Protein AF-A0A6I9UJW6-F1 (afdb_monomer)

Nearest PDB structures (foldseek):
  3l6y-assembly2_C  TM=7.796E-01  e=2.768E+00  Homo sapiens
  3tt9-assembly1_A  TM=5.162E-01  e=1.402E+00  Homo sapiens
  4rzp-assembly1_A  TM=5.086E-01  e=1.318E+00  synthetic construct
  3l6y-assembly1_A  TM=4.718E-01  e=5.465E+00  Homo sapiens
  8b4o-assembly1_A  TM=2.497E-01  e=7.000E+00  Corynebacterium glutamicum

pLDDT: mean 78.56, std 15.97, range [33.84, 97.62]

Sequence (186 aa):
MQWLDGGSINMHIVSGEPTIVDAAAALLKAIVTRNPKAMIRLYSTGAFSFALAYPGSNLLSIAQLFSVTHVYQAFHGGEEAAISSLPLAKRSVLGGLLPESLLYVLERKGPVAFAAAMVSDSDTPEIIWTHKMRAENLISQVLQHLGDFPQKLSQHCHSLYDYAPMPTYPELKDEMWCHRYYSKLM

Mean predicted aligned error: 8.95 Å

Solvent-accessible surface area (backbone atoms only — not comparable to full-atom values): 10479 Å² total; per-residue (Å²): 133,81,77,82,58,66,38,58,47,44,53,40,33,70,66,67,46,68,71,52,32,35,50,39,27,46,48,52,36,57,48,31,78,76,29,69,74,53,35,36,49,43,74,48,63,39,48,63,49,41,62,57,42,45,86,72,76,84,34,48,36,48,27,46,32,46,59,76,40,43,62,55,27,51,36,94,45,80,71,63,32,75,43,92,81,57,57,73,48,62,29,19,71,59,30,60,70,46,60,59,47,57,53,47,34,31,76,76,62,29,26,68,52,28,27,52,55,73,74,34,77,40,86,44,58,55,40,77,40,37,62,60,53,44,54,69,42,46,23,45,50,37,48,60,71,47,57,64,48,68,63,48,31,76,79,36,48,79,65,75,40,83,86,74,88,59,84,78,63,75,92,47,70,59,46,44,80,61,98,62,34,55,42,75,70,131

InterPro domains:
  IPR044978 DnaJ homologue subfamily C, GRV2/DNAJC13 [PTHR36983] (14-182)

Radius of gyration: 16.0 Å; Cα contacts (8 Å, |Δi|>4): 258; chains: 1; bounding box: 33×34×58 Å

Organism: Sesamum indicum (NCBI:txid4182)

Secondary structure (DSSP, 8-state):
-----HHHHHHHHHT--HHHHHHHHHHHHHHHHH-HHHHHHGGGGTHHHHHHH--SS--HHHHHHHHHHGGGS-SS-TTTTTSTTS-GGGSSGGGGTS-HHHHHHHHHHHHHHHHHHHTS-EEETTEEE-HHIIIIIIIHHHHHHHTTHHHHHHH-TTPPP---PPPPPGGGTTEEEETTEEEE--

Foldseek 3Di:
DDDPQLLVLLLQLVVLDLVSVLVSLQVLQVVCVVPLVCLQCVVFNCSLLSLLLRLDLNCLSVLSSCLVRQQSYCQPHRPPLVDPPDDLLRNHPVSLQDDSLLSLCCPPVHSVSSSVLQADCDDFQQDHDDSCCSPVPRNVQSCVQCPCVSVVCVVPSPDTHDDDRTDDRPVCPQWDDDPGGTDGDD

Structure (mmCIF, N/CA/C/O backbone):
data_AF-A0A6I9UJW6-F1
#
_entry.id   AF-A0A6I9UJW6-F1
#
loop_
_atom_site.group_PDB
_atom_site.id
_atom_site.type_symbol
_atom_site.label_atom_id
_atom_site.label_alt_id
_atom_site.label_comp_id
_atom_site.label_asym_id
_atom_site.label_entity_id
_atom_site.label_seq_id
_atom_site.pdbx_PDB_ins_code
_atom_site.Cartn_x
_atom_site.Cartn_y
_atom_site.Cartn_z
_atom_site.occupancy
_atom_site.B_iso_or_equiv
_atom_site.auth_seq_id
_atom_site.auth_comp_id
_atom_site.auth_asym_id
_atom_site.auth_atom_id
_atom_site.pdbx_PDB_model_num
ATOM 1 N N . MET A 1 1 ? 13.208 -1.209 -28.991 1.00 33.84 1 MET A N 1
ATOM 2 C CA . MET A 1 1 ? 11.864 -1.543 -28.481 1.00 33.84 1 MET A CA 1
ATOM 3 C C . MET A 1 1 ? 11.646 -0.659 -27.267 1.00 33.84 1 MET A C 1
ATOM 5 O O . MET A 1 1 ? 12.172 -0.950 -26.201 1.00 33.84 1 MET A O 1
ATOM 9 N N . GLN A 1 2 ? 11.101 0.530 -27.526 1.00 35.03 2 GLN A N 1
ATOM 10 C CA . GLN A 1 2 ? 10.985 1.631 -26.572 1.00 35.03 2 GLN A CA 1
ATOM 11 C C . GLN A 1 2 ? 10.071 1.236 -25.415 1.00 35.03 2 GLN A C 1
ATOM 13 O O . GLN A 1 2 ? 9.060 0.563 -25.604 1.00 35.03 2 GLN A O 1
ATOM 18 N N . TRP A 1 3 ? 10.512 1.617 -24.225 1.00 37.66 3 TRP A N 1
ATOM 19 C CA . TRP A 1 3 ? 9.819 1.471 -22.963 1.00 37.66 3 TRP A CA 1
ATOM 20 C C . TRP A 1 3 ? 8.410 2.051 -23.085 1.00 37.66 3 TRP A C 1
ATOM 22 O O . TRP A 1 3 ? 8.249 3.185 -23.512 1.00 37.66 3 TRP A O 1
ATOM 32 N N . LEU A 1 4 ? 7.395 1.259 -22.748 1.00 39.03 4 LEU A N 1
ATOM 33 C CA . LEU A 1 4 ? 6.071 1.798 -22.467 1.00 39.03 4 LEU A CA 1
ATOM 34 C C . LEU A 1 4 ? 6.167 2.473 -21.094 1.00 39.03 4 LEU A C 1
ATOM 36 O O . LEU A 1 4 ? 6.477 1.823 -20.094 1.00 39.03 4 LEU A O 1
ATOM 40 N N . ASP A 1 5 ? 6.011 3.791 -21.104 1.00 46.72 5 ASP A N 1
ATOM 41 C CA . ASP A 1 5 ? 6.392 4.733 -20.055 1.00 46.72 5 ASP A CA 1
ATOM 42 C C . ASP A 1 5 ? 5.677 4.487 -18.717 1.00 46.72 5 ASP A C 1
ATOM 44 O O . ASP A 1 5 ? 4.527 4.881 -18.513 1.00 46.72 5 ASP A O 1
ATOM 48 N N . GLY A 1 6 ? 6.385 3.890 -17.752 1.00 45.03 6 GLY A N 1
ATOM 49 C CA . GLY A 1 6 ? 5.878 3.677 -16.388 1.00 45.03 6 GLY A CA 1
ATOM 50 C C . GLY A 1 6 ? 5.470 4.971 -15.667 1.00 45.03 6 GLY A C 1
ATOM 51 O O . GLY A 1 6 ? 4.568 4.944 -14.832 1.00 45.03 6 GLY A O 1
ATOM 52 N N . GLY A 1 7 ? 6.056 6.116 -16.036 1.00 49.88 7 GLY A N 1
ATOM 53 C CA . GLY A 1 7 ? 5.644 7.424 -15.521 1.00 49.88 7 GLY A CA 1
ATOM 54 C C . GLY A 1 7 ? 4.249 7.850 -15.986 1.00 49.88 7 GLY A C 1
ATOM 55 O O . GLY A 1 7 ? 3.499 8.444 -15.216 1.00 49.88 7 GLY A O 1
ATOM 56 N N . SER A 1 8 ? 3.852 7.476 -17.206 1.00 52.84 8 SER A N 1
ATOM 57 C CA . SER A 1 8 ? 2.516 7.784 -17.726 1.00 52.84 8 SER A CA 1
ATOM 58 C C . SER A 1 8 ? 1.440 6.954 -17.015 1.00 52.84 8 SER A C 1
ATOM 60 O O . SER A 1 8 ? 0.376 7.467 -16.683 1.00 52.84 8 SER A O 1
ATOM 62 N N . ILE A 1 9 ? 1.727 5.693 -16.671 1.00 56.97 9 ILE A N 1
ATOM 63 C CA . ILE A 1 9 ? 0.781 4.807 -15.967 1.00 56.97 9 ILE A CA 1
ATOM 64 C C . ILE A 1 9 ? 0.530 5.274 -14.522 1.00 56.97 9 ILE A C 1
ATOM 66 O O . ILE A 1 9 ? -0.606 5.243 -14.051 1.00 56.97 9 ILE A O 1
ATOM 70 N N . ASN A 1 10 ? 1.553 5.782 -13.832 1.00 52.66 10 ASN A N 1
ATOM 71 C CA . ASN A 1 10 ? 1.397 6.319 -12.477 1.00 52.66 10 ASN A CA 1
ATOM 72 C C . ASN A 1 10 ? 0.486 7.561 -12.440 1.00 52.66 10 ASN A C 1
ATOM 74 O O . ASN A 1 10 ? -0.329 7.695 -11.529 1.00 52.66 10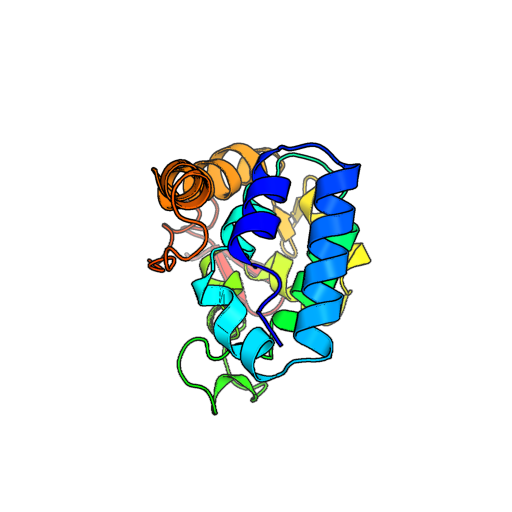 ASN A O 1
ATOM 78 N N . MET A 1 11 ? 0.536 8.416 -13.468 1.00 54.62 11 MET A N 1
ATOM 79 C CA . MET A 1 11 ? -0.368 9.570 -13.604 1.00 54.62 11 MET A CA 1
ATOM 80 C C . MET A 1 11 ? -1.844 9.176 -13.745 1.00 54.62 11 MET A C 1
ATOM 82 O O . MET A 1 11 ? -2.730 9.913 -13.320 1.00 54.62 11 MET A O 1
ATOM 86 N N . HIS A 1 12 ? -2.131 7.999 -14.295 1.00 53.75 12 HIS A N 1
ATOM 87 C CA . HIS A 1 12 ? -3.497 7.494 -14.412 1.00 53.75 12 HIS A CA 1
ATOM 88 C C . HIS A 1 12 ? -4.064 7.050 -13.058 1.00 53.75 12 HIS A C 1
ATOM 90 O O . HIS A 1 12 ? -5.257 7.215 -12.820 1.00 53.75 12 HIS A O 1
ATOM 96 N N . ILE A 1 13 ? -3.220 6.592 -12.128 1.00 56.97 13 ILE A N 1
ATOM 97 C CA . ILE A 1 13 ? -3.642 6.341 -10.742 1.00 56.97 13 ILE A CA 1
ATOM 98 C C . ILE A 1 13 ? -4.022 7.662 -10.047 1.00 56.97 13 ILE A C 1
ATOM 100 O O . ILE A 1 13 ? -4.999 7.712 -9.302 1.00 56.97 13 ILE A O 1
ATOM 104 N N . VAL A 1 14 ? -3.317 8.755 -10.365 1.00 54.09 14 VAL A N 1
ATOM 105 C CA . VAL A 1 14 ? -3.624 10.111 -9.865 1.00 54.09 14 VAL A CA 1
ATOM 106 C C . VAL A 1 14 ? -4.964 10.638 -10.392 1.00 54.09 14 VAL A C 1
ATOM 108 O O . VAL A 1 14 ? -5.591 11.453 -9.724 1.00 54.09 14 VAL A O 1
ATOM 111 N N . SER A 1 15 ? -5.447 10.154 -11.546 1.00 57.66 15 SER A N 1
ATOM 112 C CA . SER A 1 15 ? -6.756 10.562 -12.087 1.00 57.66 15 SER A CA 1
ATOM 113 C C . SER A 1 15 ? -7.927 10.222 -11.157 1.00 57.66 15 SER A C 1
ATOM 115 O O . SER A 1 15 ? -8.981 10.849 -11.248 1.00 57.66 15 SER A O 1
ATOM 117 N N . GLY A 1 16 ? -7.751 9.234 -10.269 1.00 64.62 16 GLY A N 1
ATOM 118 C CA . GLY A 1 16 ? -8.768 8.796 -9.315 1.00 64.62 16 GLY A CA 1
ATOM 119 C C . GLY A 1 16 ? -9.958 8.060 -9.940 1.00 64.62 16 GLY A C 1
ATOM 120 O O . GLY A 1 16 ? -10.849 7.632 -9.205 1.0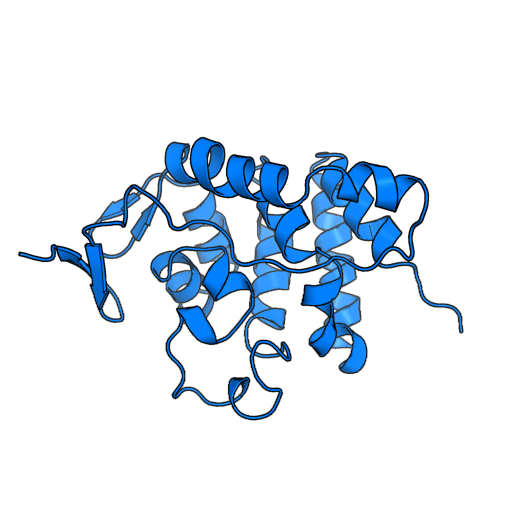0 64.62 16 GLY A O 1
ATOM 121 N N . GLU A 1 17 ? -9.988 7.878 -11.263 1.00 83.12 17 GLU A N 1
ATOM 122 C CA . GLU A 1 17 ? -11.075 7.177 -11.944 1.00 83.12 17 GLU A CA 1
ATOM 123 C C . GLU A 1 17 ? -10.934 5.653 -11.730 1.00 83.12 17 GLU A C 1
ATOM 125 O O . GLU A 1 17 ? -9.881 5.086 -12.047 1.00 83.12 17 GLU A O 1
ATOM 130 N N . PRO A 1 18 ? -11.956 4.975 -11.167 1.00 87.88 18 PRO A N 1
ATOM 131 C CA . PRO A 1 18 ? -11.863 3.566 -10.789 1.00 87.88 18 PRO A CA 1
ATOM 132 C C . PRO A 1 18 ? -11.408 2.619 -11.902 1.00 87.88 18 PRO A C 1
ATOM 134 O O . PRO A 1 18 ? -10.525 1.792 -11.669 1.00 87.88 18 PRO A O 1
ATOM 137 N N . THR A 1 19 ? -11.969 2.734 -13.109 1.00 89.75 19 THR A N 1
ATOM 138 C CA . THR A 1 19 ? -11.671 1.800 -14.206 1.00 89.75 19 THR A CA 1
ATOM 139 C C . THR A 1 19 ? -10.245 1.954 -14.733 1.00 89.75 19 THR A C 1
ATOM 141 O O . THR A 1 19 ? -9.572 0.964 -15.031 1.00 89.75 19 THR A O 1
ATOM 144 N N . ILE A 1 20 ? -9.752 3.188 -14.784 1.00 88.69 20 ILE A N 1
ATOM 145 C CA . ILE A 1 20 ? -8.399 3.548 -15.189 1.00 88.69 20 ILE A CA 1
ATOM 146 C C . ILE A 1 20 ? -7.392 3.042 -14.157 1.00 88.69 20 ILE A C 1
ATOM 148 O O . ILE A 1 20 ? -6.378 2.452 -14.534 1.00 88.69 20 ILE A O 1
ATOM 152 N N . VAL A 1 21 ? -7.671 3.228 -12.865 1.00 90.00 21 VAL A N 1
ATOM 153 C CA . VAL A 1 21 ? -6.815 2.739 -11.773 1.00 90.00 21 VAL A CA 1
ATOM 154 C C . VAL A 1 21 ? -6.700 1.214 -11.819 1.00 90.00 21 VAL A C 1
ATOM 156 O O . VAL A 1 21 ? -5.590 0.679 -11.745 1.00 90.00 21 VAL A O 1
ATOM 159 N N . ASP A 1 22 ? -7.819 0.510 -12.006 1.00 91.06 22 ASP A N 1
ATOM 160 C CA . ASP A 1 22 ? -7.827 -0.948 -12.143 1.00 91.06 22 ASP A CA 1
ATOM 161 C C . ASP A 1 22 ? -7.004 -1.415 -13.351 1.00 91.06 22 ASP A C 1
ATOM 163 O O . ASP A 1 22 ? -6.141 -2.292 -13.221 1.00 91.06 22 ASP A O 1
ATOM 167 N N . ALA A 1 23 ? -7.211 -0.797 -14.517 1.00 91.56 23 ALA A N 1
ATOM 168 C CA . ALA A 1 23 ? -6.473 -1.121 -15.734 1.00 91.56 23 ALA A CA 1
ATOM 169 C C . ALA A 1 23 ? -4.966 -0.842 -15.593 1.00 91.56 23 ALA A C 1
ATOM 171 O O . ALA A 1 23 ? -4.143 -1.673 -15.988 1.00 91.56 23 ALA A O 1
ATOM 172 N N . ALA A 1 24 ? -4.595 0.289 -14.987 1.00 91.06 24 ALA A N 1
ATOM 173 C CA . ALA A 1 24 ? -3.211 0.669 -14.724 1.00 91.06 24 ALA A CA 1
ATOM 174 C C . ALA A 1 24 ? -2.513 -0.343 -13.803 1.00 91.06 24 ALA A C 1
ATOM 176 O O . ALA A 1 24 ? -1.433 -0.840 -14.134 1.00 91.06 24 ALA A O 1
ATOM 177 N N . ALA A 1 25 ? -3.146 -0.715 -12.686 1.00 93.44 25 ALA A N 1
ATOM 178 C CA . ALA A 1 25 ? -2.602 -1.703 -11.758 1.00 93.44 25 ALA A CA 1
ATOM 179 C C . ALA A 1 25 ? -2.467 -3.092 -12.408 1.00 93.44 25 ALA A C 1
ATOM 181 O O . ALA A 1 25 ? -1.437 -3.758 -12.255 1.00 93.44 25 ALA A O 1
ATOM 182 N N . ALA A 1 26 ? -3.467 -3.519 -13.186 1.00 93.44 26 ALA A N 1
ATOM 183 C CA . ALA A 1 26 ? -3.426 -4.783 -13.915 1.00 93.44 26 ALA A CA 1
ATOM 184 C C . ALA A 1 26 ? -2.311 -4.812 -14.975 1.00 93.44 26 ALA A C 1
ATOM 186 O O . ALA A 1 26 ? -1.616 -5.824 -15.116 1.00 93.44 26 ALA A O 1
ATOM 187 N N . LEU A 1 27 ? -2.102 -3.700 -15.685 1.00 92.25 27 LEU A N 1
ATOM 188 C CA . LEU A 1 27 ? -1.034 -3.559 -16.670 1.00 92.25 27 LEU A CA 1
ATOM 189 C C . LEU A 1 27 ? 0.348 -3.579 -16.009 1.00 92.25 27 LEU A C 1
ATOM 191 O O . LEU A 1 27 ? 1.211 -4.344 -16.442 1.00 92.25 27 LEU A O 1
ATOM 195 N N . LEU A 1 28 ? 0.552 -2.805 -14.935 1.00 92.31 28 LEU A N 1
ATOM 196 C CA . LEU A 1 28 ? 1.802 -2.823 -14.166 1.00 92.31 28 LEU A CA 1
ATOM 197 C C . LEU A 1 28 ? 2.129 -4.239 -13.699 1.00 92.31 28 LEU A C 1
ATOM 199 O O . LEU A 1 28 ? 3.255 -4.695 -13.892 1.00 92.31 28 LEU A O 1
ATOM 203 N N . LYS A 1 29 ? 1.130 -4.963 -13.178 1.00 93.56 29 LYS A N 1
ATOM 204 C CA . LYS A 1 29 ? 1.267 -6.364 -12.768 1.00 93.56 29 LYS A CA 1
ATOM 205 C C . LYS A 1 29 ? 1.753 -7.229 -13.932 1.00 93.56 29 LYS A C 1
ATOM 207 O O . LYS A 1 29 ? 2.743 -7.943 -13.800 1.00 93.56 29 LYS A O 1
ATOM 212 N N . ALA A 1 30 ? 1.096 -7.138 -15.089 1.00 92.00 30 ALA A N 1
ATOM 213 C CA . ALA A 1 30 ? 1.461 -7.913 -16.273 1.00 92.00 30 ALA A CA 1
ATOM 214 C C . ALA A 1 30 ? 2.892 -7.618 -16.761 1.00 92.00 30 ALA A C 1
ATOM 216 O O . ALA A 1 30 ? 3.601 -8.544 -17.166 1.00 92.00 30 ALA A O 1
ATOM 217 N N . ILE A 1 31 ? 3.323 -6.354 -16.694 1.00 90.00 31 ILE A N 1
ATOM 218 C CA . ILE A 1 31 ? 4.677 -5.929 -17.065 1.00 90.00 31 ILE A CA 1
ATOM 219 C C . ILE A 1 31 ? 5.706 -6.540 -16.114 1.00 90.00 31 ILE A C 1
ATOM 221 O O . ILE A 1 31 ? 6.639 -7.199 -16.574 1.00 90.00 31 ILE A O 1
ATOM 225 N N . VAL A 1 32 ? 5.549 -6.356 -14.799 1.00 89.81 32 VAL A N 1
ATOM 226 C CA . VAL A 1 32 ? 6.569 -6.794 -13.831 1.00 89.81 32 VAL A CA 1
ATOM 227 C C . VAL A 1 32 ? 6.689 -8.311 -13.750 1.00 89.81 32 VAL A C 1
ATOM 229 O O . VAL A 1 32 ? 7.800 -8.820 -13.640 1.00 89.81 32 VAL A O 1
ATOM 232 N N . THR A 1 33 ? 5.589 -9.055 -13.907 1.00 88.19 33 THR A N 1
ATOM 233 C CA . THR A 1 33 ? 5.630 -10.527 -13.943 1.00 88.19 33 THR A CA 1
ATOM 234 C C . THR A 1 33 ? 6.413 -11.063 -15.149 1.00 88.19 33 THR A C 1
ATOM 236 O O . THR A 1 33 ? 6.943 -12.168 -15.095 1.00 88.19 33 THR A O 1
ATOM 239 N N . ARG A 1 34 ? 6.517 -10.292 -16.239 1.00 87.50 34 ARG A N 1
ATOM 240 C CA . ARG A 1 34 ? 7.237 -10.685 -17.465 1.00 87.50 34 ARG A CA 1
ATOM 241 C C . ARG A 1 34 ? 8.591 -9.991 -17.625 1.00 87.50 34 ARG A C 1
ATOM 243 O O . ARG A 1 34 ? 9.306 -10.268 -18.585 1.00 87.50 34 ARG A O 1
ATOM 250 N N . ASN A 1 35 ? 8.950 -9.092 -16.710 1.00 86.75 35 ASN A N 1
ATOM 251 C CA . ASN A 1 35 ? 10.173 -8.303 -16.776 1.00 86.75 35 ASN A CA 1
ATOM 252 C C . ASN A 1 35 ? 10.830 -8.206 -15.386 1.00 86.75 35 ASN A C 1
ATOM 254 O O . ASN A 1 35 ? 10.566 -7.256 -14.642 1.00 86.75 35 ASN A O 1
ATOM 258 N N . PRO A 1 36 ? 11.741 -9.141 -15.049 1.00 84.44 36 PRO A N 1
ATOM 259 C CA . PRO A 1 36 ? 12.428 -9.161 -13.757 1.00 84.44 36 PRO A CA 1
ATOM 260 C C . PRO A 1 36 ? 13.187 -7.864 -13.444 1.00 84.44 36 PRO A C 1
ATOM 262 O O . PRO A 1 36 ? 13.223 -7.425 -12.298 1.00 84.44 36 PRO A O 1
ATOM 265 N N . LYS A 1 37 ? 13.748 -7.194 -14.462 1.00 82.81 37 LYS A N 1
ATOM 266 C CA . LYS A 1 37 ? 14.449 -5.913 -14.270 1.00 82.81 37 LYS A CA 1
ATOM 267 C C . LYS A 1 37 ? 13.494 -4.803 -13.828 1.00 82.81 37 LYS A C 1
ATOM 269 O O . LYS A 1 37 ? 13.865 -3.980 -12.995 1.00 82.81 37 LYS A O 1
ATOM 274 N N . ALA A 1 38 ? 12.282 -4.779 -14.385 1.00 82.94 38 ALA A N 1
ATOM 275 C CA . ALA A 1 38 ? 11.247 -3.830 -13.988 1.00 82.94 38 ALA A CA 1
ATOM 276 C C . ALA A 1 38 ? 10.693 -4.150 -12.592 1.00 82.94 38 ALA A C 1
ATOM 278 O O . ALA A 1 38 ? 10.533 -3.233 -11.795 1.00 82.94 38 ALA A O 1
ATOM 279 N N . MET A 1 39 ? 10.473 -5.433 -12.273 1.00 84.81 39 MET A N 1
ATOM 280 C CA . MET A 1 39 ? 10.019 -5.888 -10.948 1.00 84.81 39 MET A CA 1
ATOM 281 C C . MET A 1 39 ? 10.907 -5.343 -9.827 1.00 84.81 39 MET A C 1
ATOM 283 O O . MET A 1 39 ? 10.434 -4.675 -8.909 1.00 84.81 39 MET A O 1
ATOM 287 N N . ILE A 1 40 ? 12.213 -5.574 -9.954 1.00 80.56 40 ILE A N 1
ATOM 288 C CA . ILE A 1 40 ? 13.196 -5.244 -8.923 1.00 80.56 40 ILE A CA 1
ATOM 289 C C . ILE A 1 40 ? 13.258 -3.732 -8.652 1.00 80.56 40 ILE A C 1
ATOM 291 O O . ILE A 1 40 ? 13.524 -3.325 -7.523 1.00 80.56 40 ILE A O 1
ATOM 295 N N . ARG A 1 41 ? 12.992 -2.903 -9.672 1.00 81.00 41 ARG A N 1
ATOM 296 C CA . ARG A 1 41 ? 13.101 -1.436 -9.622 1.00 81.00 41 ARG A CA 1
ATOM 297 C C . ARG A 1 41 ? 11.761 -0.710 -9.525 1.00 81.00 41 ARG A C 1
ATOM 299 O O . ARG A 1 41 ? 11.758 0.515 -9.485 1.00 81.00 41 ARG A O 1
ATOM 306 N N . LEU A 1 42 ? 10.628 -1.415 -9.476 1.00 83.81 42 LEU A N 1
ATOM 307 C CA . LEU A 1 42 ? 9.308 -0.772 -9.481 1.00 83.81 42 LEU A CA 1
ATOM 308 C C . LEU A 1 42 ? 9.168 0.255 -8.343 1.00 83.81 42 LEU A C 1
ATOM 310 O O . LEU A 1 42 ? 8.558 1.307 -8.534 1.00 83.81 42 LEU A O 1
ATOM 314 N N . TYR A 1 43 ? 9.786 -0.009 -7.188 1.00 80.38 43 TYR A N 1
ATOM 315 C CA . TYR A 1 43 ? 9.749 0.882 -6.026 1.00 80.38 43 TYR A CA 1
ATOM 316 C C . TYR A 1 43 ? 10.309 2.284 -6.318 1.00 80.38 43 TYR A C 1
ATOM 318 O O . TYR A 1 43 ? 9.796 3.263 -5.785 1.00 80.38 43 TYR A O 1
ATOM 326 N N . SER A 1 44 ? 11.284 2.411 -7.228 1.00 76.88 44 SER A N 1
ATOM 327 C CA . SER A 1 44 ? 11.906 3.696 -7.577 1.00 76.88 44 SER A CA 1
ATOM 328 C C . SER A 1 44 ? 11.060 4.552 -8.528 1.00 76.88 44 SER A C 1
ATOM 330 O O . SER A 1 44 ? 11.537 5.563 -9.039 1.00 76.88 44 SER A O 1
ATOM 332 N N . THR A 1 45 ? 9.837 4.123 -8.851 1.00 79.62 45 THR A N 1
ATOM 333 C CA . THR A 1 45 ? 8.919 4.853 -9.746 1.00 79.62 45 THR A CA 1
ATOM 334 C C . THR A 1 45 ? 7.813 5.593 -8.992 1.00 79.62 45 THR A C 1
ATOM 336 O O . THR A 1 45 ? 7.049 6.334 -9.604 1.00 79.62 45 THR A O 1
ATOM 339 N N . GLY A 1 46 ? 7.683 5.361 -7.681 1.00 80.38 46 GLY A N 1
ATOM 340 C CA . GLY A 1 46 ? 6.567 5.865 -6.880 1.00 80.38 46 GLY A CA 1
ATOM 341 C C . GLY A 1 46 ? 5.261 5.079 -7.052 1.00 80.38 46 GLY A C 1
ATOM 342 O O . GLY A 1 46 ? 4.273 5.429 -6.417 1.00 80.38 46 GLY A O 1
ATOM 343 N N . ALA A 1 47 ? 5.226 4.005 -7.857 1.00 87.75 47 ALA A N 1
ATOM 344 C CA . ALA A 1 47 ? 4.003 3.236 -8.138 1.00 87.75 47 ALA A CA 1
ATOM 345 C C . ALA A 1 47 ? 3.264 2.756 -6.871 1.00 87.75 47 ALA A C 1
ATOM 347 O O . ALA A 1 47 ? 2.036 2.762 -6.834 1.00 87.75 47 ALA A O 1
ATOM 348 N N . PHE A 1 48 ? 3.999 2.381 -5.818 1.00 89.62 48 PHE A N 1
ATOM 349 C CA . PHE A 1 48 ? 3.415 1.984 -4.531 1.00 89.62 48 PHE A CA 1
ATOM 350 C C . PHE A 1 48 ? 2.764 3.161 -3.809 1.00 89.62 48 PHE A C 1
ATOM 352 O O . PHE A 1 48 ? 1.626 3.040 -3.369 1.00 89.62 48 PHE A O 1
ATOM 359 N N . SER A 1 49 ? 3.448 4.305 -3.750 1.00 86.88 49 SER A N 1
ATOM 360 C CA . SER A 1 49 ? 2.906 5.547 -3.197 1.00 86.88 49 SER A CA 1
ATOM 361 C C . SER A 1 49 ? 1.641 5.963 -3.951 1.00 86.88 49 SER A C 1
ATOM 363 O O . SER A 1 49 ? 0.592 6.138 -3.346 1.00 86.88 49 SER A O 1
ATOM 365 N N . PHE A 1 50 ? 1.670 6.015 -5.284 1.00 87.88 50 PHE A N 1
ATOM 366 C CA . PHE A 1 50 ? 0.478 6.351 -6.069 1.00 87.88 50 PHE A CA 1
ATOM 367 C C . PHE A 1 50 ? -0.686 5.387 -5.818 1.00 87.88 50 PHE A C 1
ATOM 369 O O . PHE A 1 50 ? -1.810 5.831 -5.596 1.00 87.88 50 PHE A O 1
ATOM 376 N N . ALA A 1 51 ? -0.425 4.078 -5.798 1.00 92.38 51 ALA A N 1
ATOM 377 C CA . ALA A 1 51 ? -1.454 3.078 -5.529 1.00 92.38 51 ALA A CA 1
ATOM 378 C C . ALA A 1 51 ? -2.046 3.195 -4.112 1.00 92.38 51 ALA A C 1
ATOM 380 O O . ALA A 1 51 ? -3.245 2.994 -3.939 1.00 92.38 51 ALA A O 1
ATOM 381 N N . LEU A 1 52 ? -1.239 3.545 -3.105 1.00 92.50 52 LEU A N 1
ATOM 382 C CA . LEU A 1 52 ? -1.705 3.751 -1.729 1.00 92.50 52 LEU A CA 1
ATOM 383 C C . LEU A 1 52 ? -2.406 5.099 -1.516 1.00 92.50 52 LEU A C 1
ATOM 385 O O . LEU A 1 52 ? -3.255 5.196 -0.634 1.00 92.50 52 LEU A O 1
ATOM 389 N N . ALA A 1 53 ? -2.103 6.108 -2.335 1.00 90.94 53 ALA A N 1
ATOM 390 C CA . ALA A 1 53 ? -2.800 7.394 -2.338 1.00 90.94 53 ALA A CA 1
ATOM 391 C C . ALA A 1 53 ? -4.211 7.314 -2.943 1.00 90.94 53 ALA A C 1
ATOM 393 O O . ALA A 1 53 ? -4.992 8.255 -2.799 1.00 90.94 53 ALA A O 1
ATOM 394 N N . TYR A 1 54 ? -4.553 6.217 -3.627 1.00 92.00 54 TYR A N 1
ATOM 395 C CA . TYR A 1 54 ? -5.859 6.052 -4.248 1.00 92.00 54 TYR A CA 1
ATOM 396 C C . TYR A 1 54 ? -6.975 5.946 -3.186 1.00 92.00 54 TYR A C 1
ATOM 398 O O . TYR A 1 54 ? -6.961 5.004 -2.386 1.00 92.00 54 TYR A O 1
ATOM 406 N N . PRO A 1 55 ? -7.970 6.860 -3.167 1.00 89.12 55 PRO A N 1
ATOM 407 C CA . PRO A 1 55 ? -9.006 6.873 -2.132 1.00 89.12 55 PRO A CA 1
ATOM 408 C C . PRO A 1 55 ? -10.147 5.875 -2.383 1.00 89.12 55 PRO A C 1
ATOM 410 O O . PRO A 1 55 ? -10.859 5.515 -1.441 1.00 89.12 55 PRO A O 1
ATOM 413 N N . GLY A 1 56 ? -10.318 5.397 -3.620 1.00 90.44 56 GLY A N 1
ATOM 414 C CA . GLY A 1 56 ? -11.408 4.492 -3.992 1.00 90.44 56 GLY A CA 1
ATOM 415 C C . GLY A 1 56 ? -11.327 3.120 -3.322 1.00 90.44 56 GLY A C 1
ATOM 416 O O . GLY A 1 56 ? -10.327 2.766 -2.696 1.00 90.44 56 GLY A O 1
ATOM 417 N N . SER A 1 57 ? -12.408 2.348 -3.418 1.00 92.81 57 SER A N 1
ATOM 418 C CA . SER A 1 57 ? -12.549 1.049 -2.744 1.00 92.81 57 SER A CA 1
ATOM 419 C C . SER A 1 57 ? -12.293 -0.163 -3.649 1.00 92.81 57 SER A C 1
ATOM 421 O O . SER A 1 57 ? -12.124 -1.273 -3.144 1.00 92.81 57 SER A O 1
ATOM 423 N N . ASN A 1 58 ? -12.200 0.018 -4.971 1.00 94.31 58 ASN A N 1
ATOM 424 C CA . ASN A 1 58 ? -11.819 -1.018 -5.938 1.00 94.31 58 ASN A CA 1
ATOM 425 C C . ASN A 1 58 ? -10.305 -1.290 -5.883 1.00 94.31 58 ASN A C 1
ATOM 427 O O . ASN A 1 58 ? -9.533 -0.968 -6.777 1.00 94.31 58 ASN A O 1
ATOM 431 N N . LEU A 1 59 ? -9.861 -1.886 -4.780 1.00 95.88 59 LEU A N 1
ATOM 432 C CA . LEU A 1 59 ? -8.441 -2.114 -4.511 1.00 95.88 59 LEU A CA 1
ATOM 433 C C . LEU A 1 59 ? -7.941 -3.483 -4.975 1.00 95.88 59 LEU A C 1
ATOM 435 O O . LEU A 1 59 ? -6.780 -3.810 -4.746 1.00 95.88 59 LEU A O 1
ATOM 439 N N . LEU A 1 60 ? -8.773 -4.308 -5.618 1.00 97.25 60 LEU A N 1
ATOM 440 C CA . LEU A 1 60 ? -8.396 -5.683 -5.952 1.00 97.25 60 LEU A CA 1
ATOM 441 C C . LEU A 1 60 ? -7.202 -5.744 -6.914 1.00 97.25 60 LEU A C 1
ATOM 443 O O . LEU A 1 60 ? -6.264 -6.507 -6.674 1.00 97.25 60 LEU A O 1
ATOM 447 N N . SER A 1 61 ? -7.204 -4.944 -7.981 1.00 96.75 61 SER A N 1
ATOM 448 C CA . SER A 1 61 ? -6.108 -4.943 -8.959 1.00 96.75 61 SER A CA 1
ATOM 449 C C . SER A 1 61 ? -4.802 -4.444 -8.333 1.00 96.75 61 SER A C 1
ATOM 451 O O . SER A 1 61 ? -3.740 -5.029 -8.563 1.00 96.75 61 SER A O 1
ATOM 453 N N . ILE A 1 62 ? -4.891 -3.429 -7.467 1.00 96.56 62 ILE A N 1
ATOM 454 C CA . ILE A 1 62 ? -3.771 -2.920 -6.662 1.00 96.56 62 ILE A CA 1
ATOM 455 C C . ILE A 1 62 ? -3.248 -4.005 -5.712 1.00 96.56 62 ILE A C 1
ATOM 457 O O . ILE A 1 62 ? -2.050 -4.275 -5.673 1.00 96.56 62 ILE A O 1
ATOM 461 N N . ALA A 1 63 ? -4.136 -4.690 -4.994 1.00 97.31 63 ALA A N 1
ATOM 462 C CA . ALA A 1 63 ? -3.769 -5.756 -4.071 1.00 97.31 63 ALA A CA 1
ATOM 463 C C . ALA A 1 63 ? -3.069 -6.917 -4.790 1.00 97.31 63 ALA A C 1
ATOM 465 O O . ALA A 1 63 ? -2.093 -7.470 -4.286 1.00 97.31 63 ALA A O 1
ATOM 466 N N . GLN A 1 64 ? -3.527 -7.275 -5.994 1.00 96.75 64 GLN A N 1
ATOM 467 C CA . GLN A 1 64 ? -2.867 -8.282 -6.825 1.00 96.75 64 GLN A CA 1
ATOM 468 C C . GLN A 1 64 ? -1.470 -7.835 -7.270 1.00 96.75 64 GLN A C 1
ATOM 470 O O . GLN A 1 64 ? -0.548 -8.650 -7.253 1.00 96.75 64 GLN A O 1
ATOM 475 N N . LEU A 1 65 ? -1.296 -6.564 -7.647 1.00 95.44 65 LEU A N 1
ATOM 476 C CA . LEU A 1 65 ? 0.016 -5.993 -7.955 1.00 95.44 65 LEU A CA 1
ATOM 477 C C . LEU A 1 65 ? 0.949 -6.053 -6.736 1.00 95.44 65 LEU A C 1
ATOM 479 O O . LEU A 1 65 ? 2.095 -6.483 -6.864 1.00 95.44 65 LEU A O 1
ATOM 483 N N . PHE A 1 66 ? 0.466 -5.674 -5.552 1.00 95.25 66 PHE A N 1
ATOM 484 C CA . PHE A 1 66 ? 1.238 -5.756 -4.309 1.00 95.25 66 PHE A CA 1
ATOM 485 C C . PHE A 1 66 ? 1.618 -7.196 -3.975 1.00 95.25 66 PHE A C 1
ATOM 487 O O . PHE A 1 66 ? 2.778 -7.466 -3.684 1.00 95.25 66 PHE A O 1
ATOM 494 N N . SER A 1 67 ? 0.683 -8.139 -4.103 1.00 93.06 67 SER A N 1
ATOM 495 C CA . SER A 1 67 ? 0.927 -9.555 -3.821 1.00 93.06 67 SER A CA 1
ATOM 496 C C . SER A 1 67 ? 2.059 -10.138 -4.675 1.00 93.06 67 SER A C 1
ATOM 498 O O . SER A 1 67 ? 2.902 -10.857 -4.146 1.00 93.06 67 SER A O 1
ATOM 500 N N . VAL A 1 68 ? 2.133 -9.795 -5.969 1.00 91.06 68 VAL A N 1
ATOM 501 C CA . VAL A 1 68 ? 3.199 -10.312 -6.849 1.00 91.06 68 VAL A CA 1
ATOM 502 C C . VAL A 1 68 ? 4.524 -9.561 -6.731 1.00 91.06 68 VAL A C 1
ATOM 504 O O . VAL A 1 68 ? 5.522 -10.031 -7.265 1.00 91.06 68 VAL A O 1
ATOM 507 N N . THR A 1 69 ? 4.547 -8.389 -6.092 1.00 89.81 69 THR A N 1
ATOM 508 C CA . THR A 1 69 ? 5.748 -7.541 -6.013 1.00 89.81 69 THR A CA 1
ATOM 509 C C . THR A 1 69 ? 6.378 -7.530 -4.628 1.00 89.81 69 THR A C 1
ATOM 511 O O . THR A 1 69 ? 7.585 -7.342 -4.546 1.00 89.81 69 THR A O 1
ATOM 514 N N . HIS A 1 70 ? 5.608 -7.752 -3.559 1.00 85.56 70 HIS A N 1
ATOM 515 C CA . HIS A 1 70 ? 6.044 -7.604 -2.167 1.00 85.56 70 HIS A CA 1
ATOM 516 C C . HIS A 1 70 ? 7.401 -8.274 -1.891 1.00 85.56 70 HIS A C 1
ATOM 518 O O . HIS A 1 70 ? 8.323 -7.605 -1.454 1.00 85.56 70 HIS A O 1
ATOM 524 N N . VAL A 1 71 ? 7.587 -9.547 -2.238 1.00 76.69 71 VAL A N 1
ATOM 525 C CA . VAL A 1 71 ? 8.811 -10.299 -1.881 1.00 76.69 71 VAL A CA 1
ATOM 526 C C . VAL A 1 71 ? 9.914 -10.290 -2.952 1.00 76.69 71 VAL A C 1
ATOM 528 O O . VAL A 1 71 ? 10.923 -10.969 -2.799 1.00 76.69 71 VAL A O 1
ATOM 531 N N . TYR A 1 72 ? 9.735 -9.553 -4.053 1.00 71.75 72 TYR A N 1
ATOM 532 C CA . TYR A 1 72 ? 10.628 -9.610 -5.226 1.00 71.75 72 TYR A CA 1
ATOM 533 C C . TYR A 1 72 ? 11.310 -8.271 -5.560 1.00 71.75 72 TYR A C 1
ATOM 535 O O . TYR A 1 72 ? 11.904 -8.114 -6.629 1.00 71.75 72 TYR A O 1
ATOM 543 N N . GLN A 1 73 ? 11.224 -7.287 -4.667 1.00 67.75 73 GLN A N 1
ATOM 544 C CA . GLN A 1 73 ? 11.864 -5.977 -4.823 1.00 67.75 73 GLN A CA 1
ATOM 545 C C . GLN A 1 73 ? 13.321 -6.018 -4.337 1.00 67.75 73 GLN A C 1
ATOM 547 O O . GLN A 1 73 ? 13.607 -6.659 -3.331 1.00 67.75 73 GLN A O 1
ATOM 552 N N . ALA A 1 74 ? 14.237 -5.257 -4.958 1.00 57.72 74 ALA A N 1
ATOM 553 C CA . ALA A 1 74 ? 15.562 -4.999 -4.362 1.00 57.72 74 ALA A CA 1
ATOM 554 C C . ALA A 1 74 ? 15.485 -3.882 -3.312 1.00 57.72 74 ALA A C 1
ATOM 556 O O . ALA A 1 74 ? 16.191 -2.877 -3.386 1.00 57.72 74 ALA A O 1
ATOM 557 N N . PHE A 1 75 ? 14.599 -4.046 -2.337 1.00 57.22 75 PHE A N 1
ATOM 558 C CA . PHE A 1 75 ? 14.501 -3.151 -1.195 1.00 57.22 75 PHE A CA 1
ATOM 559 C C . PHE A 1 75 ? 15.465 -3.647 -0.105 1.00 57.22 75 PHE A C 1
ATOM 561 O O . PHE A 1 75 ? 15.385 -4.800 0.300 1.00 57.22 75 PHE A O 1
ATOM 568 N N . HIS A 1 76 ? 16.403 -2.799 0.333 1.00 52.47 76 HIS A N 1
ATOM 569 C CA . HIS A 1 76 ? 17.409 -3.102 1.371 1.00 52.47 76 HIS A CA 1
ATOM 570 C C . HIS A 1 76 ? 18.379 -4.284 1.114 1.00 52.47 76 HIS A C 1
ATOM 572 O O . HIS A 1 76 ? 18.924 -4.840 2.059 1.00 52.47 76 HIS A O 1
ATOM 578 N N . GLY A 1 77 ? 18.701 -4.598 -0.147 1.00 48.03 77 GLY A N 1
ATOM 579 C CA . GLY A 1 77 ? 19.795 -5.522 -0.494 1.00 48.03 77 GLY A CA 1
ATOM 580 C C . GLY A 1 77 ? 19.295 -6.752 -1.242 1.00 48.03 77 GLY A C 1
ATOM 581 O O . GLY A 1 77 ? 18.712 -7.662 -0.661 1.00 48.03 77 GLY A O 1
ATOM 582 N N . GLY A 1 78 ? 19.533 -6.761 -2.554 1.00 44.28 78 GLY A N 1
ATOM 583 C CA . GLY A 1 78 ? 18.936 -7.660 -3.551 1.00 44.28 78 GLY A CA 1
ATOM 584 C C . GLY A 1 78 ? 19.272 -9.156 -3.464 1.00 44.28 78 GLY A C 1
ATOM 585 O O . GLY A 1 78 ? 19.042 -9.852 -4.446 1.00 44.28 78 GLY A O 1
ATOM 586 N N . GLU A 1 79 ? 19.761 -9.649 -2.324 1.00 42.03 79 GLU A N 1
ATOM 587 C CA . GLU A 1 79 ? 19.949 -11.081 -2.030 1.00 42.03 79 GLU A CA 1
ATOM 588 C C . GLU A 1 79 ? 19.330 -11.517 -0.684 1.00 42.03 79 GLU A C 1
ATOM 590 O O . GLU A 1 79 ? 18.889 -12.659 -0.576 1.00 42.03 79 GLU A O 1
ATOM 595 N N . GLU A 1 80 ? 19.188 -10.635 0.318 1.00 41.75 80 GLU A N 1
ATOM 596 C CA . GLU A 1 80 ? 18.587 -10.996 1.620 1.00 41.75 80 GLU A CA 1
ATOM 597 C C . GLU A 1 80 ? 17.049 -10.941 1.624 1.00 41.75 80 GLU A C 1
ATOM 599 O O . GLU A 1 80 ? 16.403 -11.664 2.384 1.00 41.75 80 GLU A O 1
ATOM 604 N N . ALA A 1 81 ? 16.440 -10.138 0.743 1.00 45.25 81 ALA A N 1
ATOM 605 C CA . ALA A 1 81 ? 14.981 -9.995 0.652 1.00 45.25 81 ALA A CA 1
ATOM 606 C C . ALA A 1 81 ? 14.256 -11.284 0.207 1.00 45.25 81 ALA A C 1
ATOM 608 O O . ALA A 1 81 ? 13.064 -11.446 0.463 1.00 45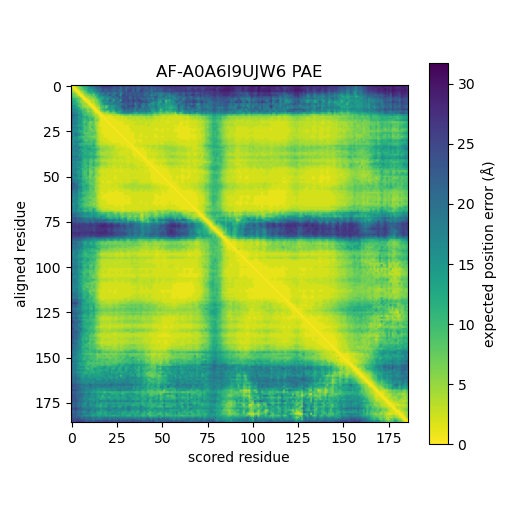.25 81 ALA A O 1
ATOM 609 N N . ALA A 1 82 ? 14.978 -12.229 -0.407 1.00 44.00 82 ALA A N 1
ATOM 610 C CA . ALA A 1 82 ? 14.442 -13.519 -0.839 1.00 44.00 82 ALA A CA 1
ATOM 611 C C . ALA A 1 82 ? 14.300 -14.547 0.304 1.00 44.00 82 ALA A C 1
ATOM 613 O O . ALA A 1 82 ? 13.841 -15.667 0.071 1.00 44.00 82 ALA A O 1
ATOM 614 N N . ILE A 1 83 ? 14.686 -14.197 1.536 1.00 49.19 83 ILE A N 1
ATOM 615 C CA . ILE A 1 83 ? 14.735 -15.137 2.655 1.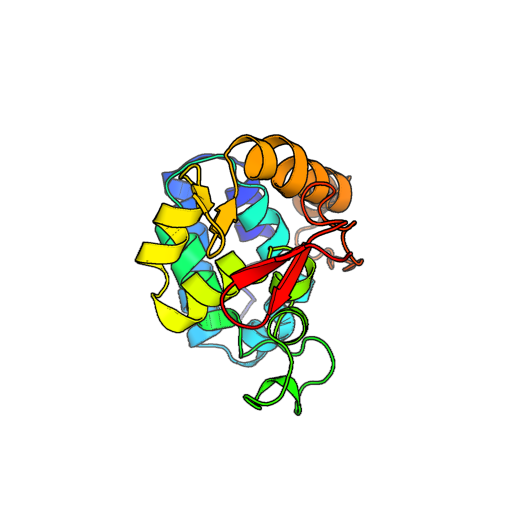00 49.19 83 ILE A CA 1
ATOM 616 C C . ILE A 1 83 ? 13.611 -14.822 3.644 1.00 49.19 83 ILE A C 1
ATOM 618 O O . ILE A 1 83 ? 13.480 -13.715 4.166 1.00 49.19 83 ILE A O 1
ATOM 622 N N . SER A 1 84 ? 12.821 -15.845 3.975 1.00 54.38 84 SER A N 1
ATOM 623 C CA . SER A 1 84 ? 11.746 -15.819 4.979 1.00 54.38 84 SER A CA 1
ATOM 624 C C . SER A 1 84 ? 12.192 -15.424 6.400 1.00 54.38 84 SER A C 1
ATOM 626 O O . SER A 1 84 ? 11.374 -15.452 7.319 1.00 54.38 84 SER A O 1
ATOM 628 N N . SER A 1 85 ? 13.472 -15.106 6.604 1.00 62.19 85 SER A N 1
ATOM 629 C CA . SER A 1 85 ? 14.089 -14.743 7.880 1.00 62.19 85 SER A CA 1
ATOM 630 C C . SER A 1 85 ? 13.973 -13.255 8.218 1.00 62.19 85 SER A C 1
ATOM 632 O O . SER A 1 85 ? 14.057 -12.912 9.396 1.00 62.19 85 SER A O 1
ATOM 634 N N . LEU A 1 86 ? 13.752 -12.367 7.239 1.00 69.25 86 LEU A N 1
ATOM 635 C CA . LEU A 1 86 ? 13.598 -10.939 7.529 1.00 69.25 86 LEU A CA 1
ATOM 636 C C . LEU A 1 86 ? 12.245 -10.642 8.205 1.00 69.25 86 LEU A C 1
ATOM 638 O O . LEU A 1 86 ? 11.233 -11.257 7.836 1.00 69.25 86 LEU A O 1
ATOM 642 N N . PRO A 1 87 ? 12.186 -9.683 9.154 1.00 76.75 87 PRO A N 1
ATOM 643 C CA . PRO A 1 87 ? 10.929 -9.174 9.699 1.00 76.75 87 PRO A CA 1
ATOM 644 C C . PRO A 1 87 ? 10.019 -8.627 8.596 1.00 76.75 87 PRO A C 1
ATOM 646 O O . PRO A 1 87 ? 10.506 -8.021 7.644 1.00 76.75 87 PRO A O 1
ATOM 649 N N . LEU A 1 88 ? 8.702 -8.789 8.747 1.00 78.62 88 LEU A N 1
ATOM 650 C CA . LEU A 1 88 ? 7.703 -8.435 7.728 1.00 78.62 88 LEU A CA 1
ATOM 651 C C . LEU A 1 88 ? 7.831 -6.980 7.231 1.00 78.62 88 LEU A C 1
ATOM 653 O O . LEU A 1 88 ? 7.814 -6.736 6.027 1.00 78.62 88 LEU A O 1
ATOM 657 N N . ALA A 1 89 ? 8.090 -6.038 8.143 1.00 78.31 89 ALA A N 1
ATOM 658 C CA . ALA A 1 89 ? 8.315 -4.620 7.845 1.00 78.31 89 ALA A CA 1
ATOM 659 C C . ALA A 1 89 ? 9.571 -4.322 6.999 1.00 78.31 89 ALA A C 1
ATOM 661 O O . ALA A 1 89 ? 9.728 -3.221 6.482 1.00 78.31 89 ALA A O 1
ATOM 662 N N . LYS A 1 90 ? 10.493 -5.280 6.848 1.00 76.75 90 LYS A N 1
ATOM 663 C CA . LYS A 1 90 ? 11.753 -5.099 6.104 1.00 76.75 90 LYS A CA 1
ATOM 664 C C . LYS A 1 90 ? 11.801 -5.857 4.780 1.00 76.75 90 LYS A C 1
ATOM 666 O O . LYS A 1 90 ? 12.777 -5.729 4.052 1.00 76.75 90 LYS A O 1
ATOM 671 N N . ARG A 1 91 ? 10.764 -6.632 4.451 1.00 78.12 91 ARG A N 1
ATOM 672 C CA . ARG A 1 91 ? 10.757 -7.492 3.254 1.00 78.12 91 ARG A CA 1
ATOM 673 C C . ARG A 1 91 ? 10.522 -6.745 1.947 1.00 78.12 91 ARG A C 1
ATOM 675 O O . ARG A 1 91 ? 10.822 -7.274 0.885 1.00 78.12 91 ARG A O 1
ATOM 682 N N . SER A 1 92 ? 9.958 -5.541 2.008 1.00 85.44 92 SER A N 1
ATOM 683 C CA . SER A 1 92 ? 9.597 -4.765 0.821 1.00 85.44 92 SER A CA 1
ATOM 684 C C . SER A 1 92 ? 9.411 -3.292 1.153 1.00 85.44 92 SER A C 1
ATOM 686 O O . SER A 1 92 ? 9.253 -2.945 2.325 1.00 85.44 92 SER A O 1
ATOM 688 N N . VAL A 1 93 ? 9.275 -2.458 0.121 1.00 84.56 93 VAL A N 1
ATOM 689 C CA . VAL A 1 93 ? 8.898 -1.048 0.279 1.00 84.56 93 VAL A CA 1
ATOM 690 C C . VAL A 1 93 ? 7.574 -0.874 1.030 1.00 84.56 93 VAL A C 1
ATOM 692 O O . VAL A 1 93 ? 7.435 0.063 1.805 1.00 84.56 93 VAL A O 1
ATOM 695 N N . LEU A 1 94 ? 6.625 -1.811 0.889 1.00 89.00 94 LEU A N 1
ATOM 696 C CA . LEU A 1 94 ? 5.340 -1.764 1.597 1.00 89.00 94 LEU A CA 1
ATOM 697 C C . LEU A 1 94 ? 5.508 -1.852 3.119 1.00 89.00 94 LEU A C 1
ATOM 699 O O . LEU A 1 94 ? 4.649 -1.368 3.842 1.00 89.00 94 LEU A O 1
ATOM 703 N N . GLY A 1 95 ? 6.616 -2.426 3.597 1.00 86.94 95 GLY A N 1
ATOM 70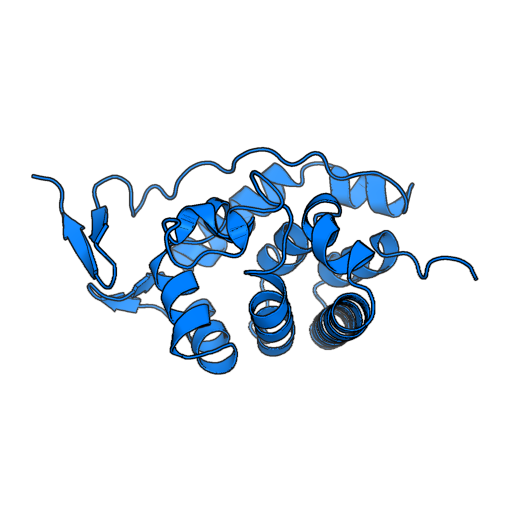4 C CA . GLY A 1 95 ? 6.955 -2.504 5.016 1.00 86.94 95 GLY A CA 1
ATOM 705 C C . GLY A 1 95 ? 7.177 -1.149 5.685 1.00 86.94 95 GLY A C 1
ATOM 706 O O . GLY A 1 95 ? 6.927 -1.010 6.875 1.00 86.94 95 GLY A O 1
ATOM 707 N N . GLY A 1 96 ? 7.592 -0.142 4.912 1.00 82.88 96 GLY A N 1
ATOM 708 C CA . GLY A 1 96 ? 7.693 1.240 5.380 1.00 82.88 96 GLY A CA 1
ATOM 709 C C . GLY A 1 96 ? 6.423 2.065 5.166 1.00 82.88 96 GLY A C 1
ATOM 710 O O . GLY A 1 96 ? 6.386 3.212 5.593 1.00 82.88 96 GLY A O 1
ATOM 711 N N . LEU A 1 97 ? 5.412 1.518 4.479 1.00 86.88 97 LEU A N 1
ATOM 712 C CA . LEU A 1 97 ? 4.210 2.253 4.069 1.00 86.88 97 LEU A CA 1
ATOM 713 C C . LEU A 1 97 ? 2.946 1.746 4.767 1.00 86.88 97 LEU A C 1
ATOM 715 O O . LEU A 1 97 ? 2.005 2.510 4.936 1.00 86.88 97 LEU A O 1
ATOM 719 N N . LEU A 1 98 ? 2.889 0.472 5.151 1.00 91.00 98 LEU A N 1
ATOM 720 C CA . LEU A 1 98 ? 1.701 -0.177 5.702 1.00 91.00 98 LEU A CA 1
ATOM 721 C C . LEU A 1 98 ? 2.000 -0.825 7.059 1.00 91.00 98 LEU A C 1
ATOM 723 O O . LEU A 1 98 ? 3.095 -1.360 7.236 1.00 91.00 98 LEU A O 1
ATOM 727 N N . PRO A 1 99 ? 1.014 -0.872 7.973 1.00 91.19 99 PRO A N 1
ATOM 728 C CA . PRO A 1 99 ? 1.091 -1.700 9.172 1.00 91.19 99 PRO A CA 1
ATOM 729 C C . PRO A 1 99 ? 1.359 -3.175 8.846 1.00 91.19 99 PRO A C 1
ATOM 731 O O . PRO A 1 99 ? 0.823 -3.730 7.880 1.00 91.19 99 PRO A O 1
ATOM 734 N N . GLU A 1 100 ? 2.137 -3.845 9.695 1.00 89.44 100 GLU A N 1
ATOM 735 C CA . GLU A 1 100 ? 2.501 -5.254 9.535 1.00 89.44 100 GLU A CA 1
ATOM 736 C C . GLU A 1 100 ? 1.288 -6.189 9.517 1.00 89.44 100 GLU A C 1
ATOM 738 O O . GLU A 1 100 ? 1.321 -7.211 8.830 1.00 89.44 100 GLU A O 1
ATOM 743 N N . SER A 1 101 ? 0.197 -5.835 10.199 1.00 91.25 101 SER A N 1
ATOM 744 C CA . SER A 1 101 ? -1.063 -6.588 10.161 1.00 91.25 101 SER A CA 1
ATOM 745 C C . SER A 1 101 ? -1.628 -6.722 8.745 1.00 91.25 101 SER A C 1
ATOM 747 O O . SER A 1 101 ? -2.022 -7.813 8.327 1.00 91.25 101 SER A O 1
ATOM 749 N N . LEU A 1 102 ? -1.609 -5.646 7.958 1.00 94.75 102 LEU A N 1
ATOM 750 C CA . LEU A 1 102 ? -2.095 -5.659 6.579 1.00 94.75 102 LEU A CA 1
ATOM 751 C C . LEU A 1 102 ? -1.144 -6.428 5.661 1.00 94.75 102 LEU A C 1
ATOM 753 O O . LEU A 1 102 ? -1.593 -7.203 4.816 1.00 94.75 102 LEU A O 1
ATOM 757 N N . LEU A 1 103 ? 0.168 -6.290 5.863 1.00 92.81 103 LEU A N 1
ATOM 758 C CA . LEU A 1 103 ? 1.162 -7.097 5.146 1.00 92.81 103 LEU A CA 1
ATOM 759 C C . LEU A 1 103 ? 0.982 -8.589 5.446 1.00 92.81 103 LEU A C 1
ATOM 761 O O . LEU A 1 103 ? 1.074 -9.427 4.550 1.00 92.81 103 LEU A O 1
ATOM 765 N N . TYR A 1 104 ? 0.640 -8.925 6.690 1.00 91.19 104 TYR A N 1
ATOM 766 C CA . TYR A 1 104 ? 0.375 -10.295 7.103 1.00 91.19 104 TYR A CA 1
ATOM 767 C C . TYR A 1 104 ? -0.872 -10.848 6.410 1.00 91.19 104 TYR A C 1
ATOM 769 O O . TYR A 1 104 ? -0.859 -11.981 5.924 1.00 91.19 104 TYR A O 1
ATOM 777 N N . VAL A 1 105 ? -1.942 -10.050 6.306 1.00 95.06 105 VAL A N 1
ATOM 778 C CA . VAL A 1 105 ? -3.135 -10.411 5.525 1.00 95.06 105 VAL A CA 1
ATOM 779 C C . VAL A 1 105 ? -2.770 -10.651 4.059 1.00 95.06 105 VAL A C 1
ATOM 781 O O . VAL A 1 105 ? -3.184 -11.671 3.504 1.00 95.06 105 VAL A O 1
ATOM 784 N N . LEU A 1 106 ? -1.965 -9.775 3.450 1.00 94.56 106 LEU A N 1
ATOM 785 C CA . LEU A 1 106 ? -1.530 -9.915 2.060 1.00 94.56 106 LEU A CA 1
ATOM 786 C C . LEU A 1 106 ? -0.761 -11.223 1.827 1.00 94.56 106 LEU A C 1
ATOM 788 O O . LEU A 1 106 ? -1.081 -11.950 0.887 1.00 94.56 106 LEU A O 1
ATOM 792 N N . GLU A 1 107 ? 0.206 -11.552 2.690 1.00 89.81 107 GLU A N 1
ATOM 793 C CA . GLU A 1 107 ? 1.018 -12.771 2.565 1.00 89.81 107 GLU A CA 1
ATOM 794 C C . GLU A 1 107 ? 0.223 -14.055 2.855 1.00 89.81 107 GLU A C 1
ATOM 796 O O . GLU A 1 107 ? 0.440 -15.080 2.209 1.00 89.81 107 GLU A O 1
ATOM 801 N N . ARG A 1 108 ? -0.667 -14.042 3.856 1.00 91.62 108 ARG A N 1
ATOM 802 C CA . ARG A 1 108 ? -1.295 -15.272 4.379 1.00 91.62 108 ARG A CA 1
ATOM 803 C C . ARG A 1 108 ? -2.682 -15.551 3.831 1.00 91.62 108 ARG A C 1
ATOM 805 O O . ARG A 1 108 ? -3.051 -16.714 3.699 1.00 91.62 108 ARG A O 1
ATOM 812 N N . LYS A 1 109 ? -3.459 -14.503 3.566 1.00 93.88 109 LYS A N 1
ATOM 813 C CA . LYS A 1 109 ? -4.854 -14.595 3.107 1.00 93.88 109 LYS A CA 1
ATOM 814 C C . LYS A 1 109 ? -5.021 -14.125 1.658 1.00 93.88 109 LYS A C 1
ATOM 816 O O . LYS A 1 109 ? -6.058 -14.384 1.051 1.00 93.88 109 LYS A O 1
ATOM 821 N N . GLY A 1 110 ? -4.001 -13.485 1.089 1.00 94.94 110 GLY A N 1
ATOM 822 C CA . GLY A 1 110 ? -3.947 -13.110 -0.318 1.00 94.94 110 GLY A CA 1
ATOM 823 C C . GLY A 1 110 ? -4.616 -11.768 -0.647 1.00 94.94 110 GLY A C 1
ATOM 824 O O . GLY A 1 110 ? -5.173 -11.092 0.223 1.00 94.94 110 GLY A O 1
ATOM 825 N N . PRO A 1 111 ? -4.582 -11.369 -1.932 1.00 97.12 111 PRO A N 1
ATOM 826 C CA . PRO A 1 111 ? -4.949 -10.021 -2.368 1.00 97.12 111 PRO A CA 1
ATOM 827 C C . PRO A 1 111 ? -6.432 -9.683 -2.172 1.00 97.12 111 PRO A C 1
ATOM 829 O O . PRO A 1 111 ? -6.760 -8.532 -1.908 1.00 97.12 111 PRO A O 1
ATOM 832 N N . VAL A 1 112 ? -7.333 -10.667 -2.260 1.00 97.62 112 VAL A N 1
ATOM 833 C CA . VAL A 1 112 ? -8.776 -10.445 -2.048 1.00 97.62 112 VAL A CA 1
ATOM 834 C C . VAL A 1 112 ? -9.052 -10.052 -0.596 1.00 97.62 112 VAL A C 1
ATOM 836 O O . VAL A 1 112 ? -9.719 -9.052 -0.343 1.00 97.62 112 VAL A O 1
ATOM 839 N N . ALA A 1 113 ? -8.496 -10.804 0.357 1.00 97.00 113 ALA A N 1
ATOM 840 C CA . ALA A 1 113 ? -8.650 -10.518 1.780 1.00 97.00 113 ALA A CA 1
ATOM 841 C C . ALA A 1 113 ? -7.975 -9.196 2.171 1.00 97.00 113 ALA A C 1
ATOM 843 O O . ALA A 1 113 ? -8.520 -8.448 2.975 1.00 97.00 113 ALA A O 1
ATOM 844 N N . PHE A 1 114 ? -6.821 -8.888 1.573 1.00 97.31 114 PHE A N 1
ATOM 845 C CA . PHE A 1 114 ? -6.147 -7.607 1.768 1.00 97.31 114 PHE A CA 1
ATOM 846 C C . PHE A 1 114 ? -6.991 -6.427 1.276 1.00 97.31 114 PHE A C 1
ATOM 848 O O . PHE A 1 114 ? -7.177 -5.466 2.014 1.00 97.31 114 PHE A O 1
ATOM 855 N N . ALA A 1 115 ? -7.535 -6.503 0.055 1.00 97.19 115 ALA A N 1
ATOM 856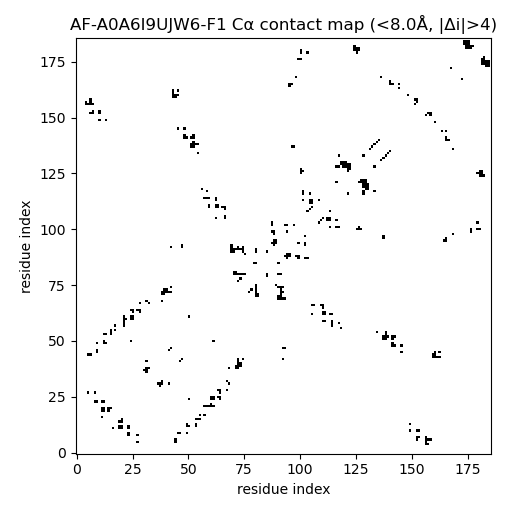 C CA . ALA A 1 115 ? -8.375 -5.441 -0.494 1.00 97.19 115 ALA A CA 1
ATOM 857 C C . ALA A 1 115 ? -9.611 -5.191 0.381 1.00 97.19 115 ALA A C 1
ATOM 859 O O . ALA A 1 115 ? -9.953 -4.038 0.626 1.00 97.19 115 ALA A O 1
ATOM 860 N N . ALA A 1 116 ? -10.231 -6.260 0.896 1.00 96.56 116 ALA A N 1
ATOM 861 C CA . ALA A 1 116 ? -11.338 -6.157 1.841 1.00 96.56 116 ALA A CA 1
ATOM 862 C C . ALA A 1 116 ? -10.910 -5.500 3.166 1.00 96.56 116 ALA A C 1
ATOM 864 O O . ALA A 1 116 ? -11.586 -4.586 3.626 1.00 96.56 116 ALA A O 1
ATOM 865 N N . ALA A 1 117 ? -9.771 -5.909 3.738 1.00 95.88 117 ALA A N 1
ATOM 866 C CA . ALA A 1 117 ? -9.247 -5.339 4.981 1.00 95.88 117 ALA A CA 1
ATOM 867 C C . ALA A 1 117 ? -8.923 -3.839 4.851 1.00 95.88 117 ALA A C 1
ATOM 869 O O . ALA A 1 117 ? -9.217 -3.060 5.752 1.00 95.88 117 ALA A O 1
ATOM 870 N N . MET A 1 118 ? -8.369 -3.416 3.709 1.00 94.94 118 MET A N 1
ATOM 871 C CA . MET A 1 118 ? -8.018 -2.014 3.442 1.00 94.94 118 MET A CA 1
ATOM 872 C C . MET A 1 118 ? -9.219 -1.061 3.495 1.00 94.94 118 MET A C 1
ATOM 874 O O . MET A 1 118 ? -9.039 0.118 3.799 1.00 94.94 118 MET A O 1
ATOM 878 N N . VAL A 1 119 ? -10.421 -1.546 3.178 1.00 94.44 119 VAL A N 1
ATOM 879 C CA . VAL A 1 119 ? -11.656 -0.743 3.110 1.00 94.44 119 VAL A CA 1
ATOM 880 C C . VAL A 1 119 ? -12.633 -1.052 4.243 1.00 94.44 119 VAL A C 1
ATOM 882 O O . VAL A 1 119 ? -13.771 -0.603 4.184 1.00 94.44 119 VAL A O 1
ATOM 885 N N . SER A 1 120 ? -12.211 -1.831 5.237 1.00 93.06 120 SER A N 1
ATOM 886 C CA . SER A 1 120 ? -13.001 -2.147 6.427 1.00 93.06 120 SER A CA 1
ATOM 887 C C . SER A 1 120 ? -12.470 -1.416 7.654 1.00 93.06 120 SER A C 1
ATOM 889 O O . SER A 1 120 ? -11.270 -1.158 7.740 1.00 93.06 120 SER A O 1
ATOM 891 N N . ASP A 1 121 ? -13.342 -1.191 8.633 1.00 93.44 121 ASP A N 1
ATOM 892 C CA . ASP A 1 121 ? -12.938 -0.843 9.994 1.00 93.44 121 ASP A CA 1
ATOM 893 C C . ASP A 1 121 ? -12.719 -2.112 10.823 1.00 93.44 121 ASP A C 1
ATOM 895 O O . ASP A 1 121 ? -13.585 -2.986 10.896 1.00 93.44 121 ASP A O 1
ATOM 899 N N . SER A 1 122 ? -11.556 -2.201 11.459 1.00 92.62 122 SER A N 1
ATOM 900 C CA . SER A 1 122 ? -11.175 -3.267 12.374 1.00 92.62 122 SER A CA 1
ATOM 901 C C . SER A 1 122 ? -10.398 -2.680 13.547 1.00 92.62 122 SER A C 1
ATOM 903 O O . SER A 1 122 ? -9.430 -1.944 13.367 1.00 92.62 122 SER A O 1
ATOM 905 N N . ASP A 1 123 ? -10.823 -3.036 14.753 1.00 90.88 123 ASP A N 1
ATOM 906 C CA . ASP A 1 123 ? -10.153 -2.698 16.009 1.00 90.88 123 ASP A CA 1
ATOM 907 C C . ASP A 1 123 ? -10.011 -3.977 16.843 1.00 90.88 123 ASP A C 1
ATOM 909 O O . ASP A 1 123 ? -10.576 -4.134 17.926 1.00 90.88 123 ASP A O 1
ATOM 913 N N . THR A 1 124 ? -9.353 -4.975 16.248 1.00 88.69 124 THR A N 1
ATOM 914 C CA . THR A 1 124 ? -9.055 -6.253 16.901 1.00 88.69 124 THR A CA 1
ATOM 915 C C . THR A 1 124 ? -7.543 -6.424 17.030 1.00 88.69 124 THR A C 1
ATOM 917 O O . THR A 1 124 ? -6.791 -5.827 16.255 1.00 88.69 124 THR A O 1
ATOM 920 N N . PRO A 1 125 ? -7.056 -7.271 17.955 1.00 83.56 125 PRO A N 1
ATOM 921 C CA . PRO A 1 125 ? -5.620 -7.496 18.126 1.00 83.56 125 PRO A CA 1
ATOM 922 C C . PRO A 1 125 ? -4.902 -7.951 16.847 1.00 83.56 125 PRO A C 1
ATOM 924 O O . PRO A 1 125 ? -3.712 -7.701 16.685 1.00 83.56 125 PRO A O 1
ATOM 927 N N . GLU A 1 126 ? -5.604 -8.627 15.935 1.00 85.00 126 GLU A N 1
ATOM 928 C CA . GLU A 1 126 ? -5.077 -9.072 14.644 1.00 85.00 126 GLU A CA 1
ATOM 929 C C . GLU A 1 126 ? -4.905 -7.929 13.641 1.00 85.00 126 GLU A C 1
ATOM 931 O O . GLU A 1 126 ? -3.968 -7.945 12.841 1.00 85.00 126 GLU A O 1
ATOM 936 N N . ILE A 1 127 ? -5.850 -6.986 13.621 1.00 89.38 127 ILE A N 1
ATOM 937 C CA . ILE A 1 127 ? -5.912 -5.895 12.650 1.00 89.38 127 ILE A CA 1
ATOM 938 C C . ILE A 1 127 ? -6.496 -4.667 13.352 1.00 89.38 127 ILE A C 1
ATOM 940 O O . ILE A 1 127 ? -7.711 -4.566 13.537 1.00 89.38 127 ILE A O 1
ATOM 944 N N . ILE A 1 128 ? -5.615 -3.723 13.677 1.00 90.50 128 ILE A N 1
ATOM 945 C CA . ILE A 1 128 ? -5.972 -2.352 14.044 1.00 90.50 128 ILE A CA 1
ATOM 946 C C . ILE A 1 128 ? -5.828 -1.517 12.771 1.00 90.50 128 ILE A C 1
ATOM 948 O O . ILE A 1 128 ? -4.719 -1.182 12.348 1.00 90.50 128 ILE A O 1
ATOM 952 N N . TRP A 1 129 ? -6.947 -1.278 12.094 1.00 94.38 129 TRP A N 1
ATOM 953 C CA . TRP A 1 129 ? -7.007 -0.516 10.852 1.00 94.38 129 TRP A CA 1
ATOM 954 C C . TRP A 1 129 ? -8.395 0.079 10.668 1.00 94.38 129 TRP A C 1
ATOM 956 O O . TRP A 1 129 ? -9.389 -0.638 10.702 1.00 94.38 129 TRP A O 1
ATOM 966 N N . THR A 1 130 ? -8.467 1.382 10.424 1.00 93.06 130 THR A N 1
ATOM 967 C CA . THR A 1 130 ? -9.742 2.078 10.223 1.00 93.06 130 THR A CA 1
ATOM 968 C C . THR A 1 130 ? -9.713 2.951 8.977 1.00 93.06 130 THR A C 1
ATOM 970 O O . THR A 1 130 ? -8.650 3.339 8.485 1.00 93.06 130 THR A O 1
ATOM 973 N N . HIS A 1 131 ? -10.889 3.347 8.498 1.00 89.25 131 HIS A N 1
ATOM 974 C CA . HIS A 1 131 ? -11.060 4.369 7.473 1.00 89.25 131 HIS A CA 1
ATOM 975 C C . HIS A 1 131 ? -10.337 5.664 7.832 1.00 89.25 131 HIS A C 1
ATOM 977 O O . HIS A 1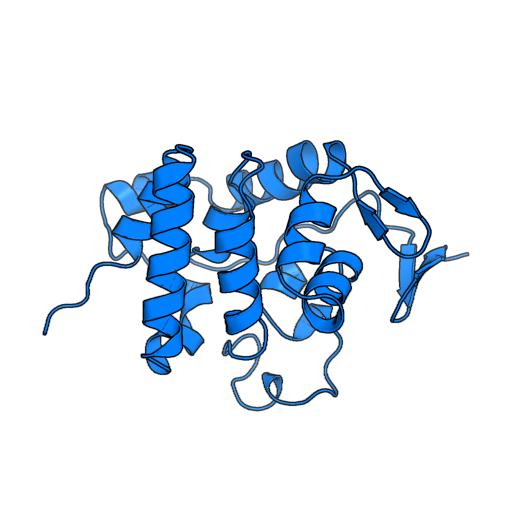 131 ? -9.764 6.297 6.945 1.00 89.25 131 HIS A O 1
ATOM 983 N N . LYS A 1 132 ? -10.309 6.028 9.120 1.00 88.50 132 LYS A N 1
ATOM 984 C CA . LYS A 1 132 ? -9.556 7.182 9.613 1.00 88.50 132 LYS A CA 1
ATOM 985 C C . LYS A 1 132 ? -8.054 6.991 9.405 1.00 88.50 132 LYS A C 1
ATOM 987 O O . LYS A 1 132 ? -7.422 7.838 8.784 1.00 88.50 132 LYS A O 1
ATOM 992 N N . MET A 1 133 ? -7.497 5.852 9.824 1.00 92.19 133 MET A N 1
ATOM 993 C CA . MET A 1 133 ? -6.080 5.533 9.594 1.00 92.19 133 MET A CA 1
ATOM 994 C C . MET A 1 133 ? -5.740 5.507 8.099 1.00 92.19 133 MET A C 1
ATOM 996 O O . MET A 1 133 ? -4.682 5.984 7.689 1.00 92.19 133 MET A O 1
ATOM 1000 N N . ARG A 1 134 ? -6.650 5.014 7.255 1.00 92.69 134 ARG A N 1
ATOM 1001 C CA . ARG A 1 134 ? -6.464 5.041 5.803 1.00 92.69 134 ARG A CA 1
ATOM 1002 C C . ARG A 1 134 ? -6.459 6.463 5.241 1.00 92.69 134 ARG A C 1
ATOM 1004 O O . ARG A 1 134 ? -5.539 6.819 4.512 1.00 92.69 134 ARG A O 1
ATOM 1011 N N . ALA A 1 135 ? -7.496 7.246 5.516 1.00 86.38 135 ALA A N 1
ATOM 1012 C CA . ALA A 1 135 ? -7.699 8.549 4.890 1.00 86.38 135 ALA A CA 1
ATOM 1013 C C . ALA A 1 135 ? -6.788 9.631 5.483 1.00 86.38 135 ALA A C 1
ATOM 1015 O O . ALA A 1 135 ? -6.120 10.352 4.743 1.00 86.38 135 ALA A O 1
ATOM 1016 N N . GLU A 1 136 ? -6.741 9.727 6.810 1.00 83.88 136 GLU A N 1
ATOM 1017 C CA . GLU A 1 136 ? -6.061 10.813 7.519 1.00 83.88 136 GLU A CA 1
ATOM 1018 C C . GLU A 1 136 ? -4.573 10.537 7.743 1.00 83.88 136 GLU A C 1
ATOM 1020 O O . GLU A 1 136 ? -3.801 11.493 7.802 1.00 83.88 136 GLU A O 1
ATOM 1025 N N . ASN A 1 137 ? -4.149 9.266 7.785 1.00 86.19 137 ASN A N 1
ATOM 1026 C CA . ASN A 1 137 ? -2.732 8.924 7.937 1.00 86.19 137 ASN A CA 1
ATOM 1027 C C . ASN A 1 137 ? -2.133 8.431 6.630 1.00 86.19 137 ASN A C 1
ATOM 1029 O O . ASN A 1 137 ? -1.338 9.153 6.041 1.00 86.19 137 ASN A O 1
ATOM 1033 N N . LEU A 1 138 ? -2.516 7.247 6.142 1.00 89.56 138 LEU A N 1
ATOM 1034 C CA . LEU A 1 138 ? -1.861 6.650 4.975 1.00 89.56 138 LEU A CA 1
ATOM 1035 C C . LEU A 1 138 ? -1.954 7.565 3.746 1.00 89.56 138 LEU A C 1
ATOM 1037 O O . LEU A 1 138 ? -0.929 8.000 3.234 1.00 89.56 138 LEU A O 1
ATOM 1041 N N . ILE A 1 139 ? -3.164 7.883 3.280 1.00 89.31 139 ILE A N 1
ATOM 1042 C CA . ILE A 1 139 ? -3.354 8.674 2.054 1.00 89.31 139 ILE A CA 1
ATOM 1043 C C . ILE A 1 139 ? -2.751 10.071 2.221 1.00 89.31 139 ILE A C 1
ATOM 1045 O O . ILE A 1 139 ? -1.980 10.508 1.370 1.00 89.31 139 ILE A O 1
ATOM 1049 N N . SER A 1 140 ? -3.053 10.751 3.329 1.00 84.00 140 SER A N 1
ATOM 1050 C CA . SER A 1 140 ? -2.531 12.092 3.619 1.00 84.00 140 SER A CA 1
ATOM 1051 C C . SER A 1 140 ? -0.998 12.135 3.629 1.00 84.00 140 SER A C 1
ATOM 1053 O O . SER A 1 140 ? -0.398 12.950 2.929 1.00 84.00 140 SER A O 1
ATOM 1055 N N . GLN A 1 141 ? -0.342 11.230 4.361 1.00 83.88 141 GLN A N 1
ATOM 1056 C CA . GLN A 1 141 ? 1.117 11.202 4.459 1.00 83.88 141 GLN A CA 1
ATOM 1057 C C . GLN A 1 141 ? 1.765 10.772 3.142 1.00 83.88 141 GLN A C 1
ATOM 1059 O O . GLN A 1 141 ? 2.800 11.319 2.773 1.00 83.88 141 GLN A O 1
ATOM 1064 N N . VAL A 1 142 ? 1.165 9.833 2.402 1.00 85.81 142 VAL A N 1
ATOM 1065 C CA . VAL A 1 142 ? 1.660 9.448 1.076 1.00 85.81 142 VAL A CA 1
ATOM 1066 C C . VAL A 1 142 ? 1.577 10.628 0.108 1.00 85.81 142 VAL A C 1
ATOM 1068 O O . VAL A 1 142 ? 2.538 10.887 -0.610 1.00 85.81 142 VAL A O 1
ATOM 1071 N N . LEU A 1 143 ? 0.471 11.378 0.096 1.00 83.31 143 LEU A N 1
ATOM 1072 C CA . LEU A 1 143 ? 0.331 12.571 -0.743 1.00 83.31 143 LEU A CA 1
ATOM 1073 C C . LEU A 1 143 ? 1.339 13.661 -0.356 1.00 83.31 143 LEU A C 1
ATOM 1075 O O . LEU A 1 143 ? 1.949 14.265 -1.235 1.00 83.31 143 LEU A O 1
ATOM 1079 N N . GLN A 1 144 ? 1.567 13.875 0.943 1.00 80.94 144 GLN A N 1
ATOM 1080 C CA . GLN A 1 144 ? 2.614 14.782 1.423 1.00 80.94 144 GLN A CA 1
ATOM 1081 C C . GLN A 1 144 ? 4.010 14.319 0.995 1.00 80.94 144 GLN A C 1
ATOM 1083 O O . GLN A 1 144 ? 4.821 15.135 0.566 1.00 80.94 144 GLN A O 1
ATOM 1088 N N . HIS A 1 145 ? 4.278 13.014 1.074 1.00 79.88 145 HIS A N 1
ATOM 1089 C CA . HIS A 1 145 ? 5.550 12.425 0.672 1.00 79.88 145 HIS A CA 1
ATOM 1090 C C . HIS A 1 145 ? 5.779 12.527 -0.844 1.00 79.88 145 HIS A C 1
ATOM 1092 O O . HIS A 1 145 ? 6.892 12.819 -1.274 1.00 79.88 145 HIS A O 1
ATOM 1098 N N . LEU A 1 146 ? 4.726 12.351 -1.648 1.00 77.12 146 LEU A N 1
ATOM 1099 C CA . LEU A 1 146 ? 4.759 12.584 -3.092 1.00 77.12 146 LEU A CA 1
ATOM 1100 C C . LEU A 1 146 ? 5.027 14.063 -3.422 1.00 77.12 146 LEU A C 1
ATOM 1102 O O . LEU A 1 146 ? 5.680 14.348 -4.423 1.00 77.12 146 LEU A O 1
ATOM 1106 N N . GLY A 1 147 ? 4.547 15.003 -2.602 1.00 81.06 147 GLY A N 1
ATOM 1107 C CA . GLY A 1 147 ? 4.797 16.433 -2.777 1.00 81.06 147 GLY A CA 1
ATOM 1108 C C . GLY A 1 147 ? 4.404 16.931 -4.173 1.00 81.06 147 GLY A C 1
ATOM 1109 O O . GLY A 1 147 ? 3.296 16.690 -4.648 1.00 81.06 147 GLY A O 1
ATOM 1110 N N . ASP A 1 148 ? 5.329 17.608 -4.856 1.00 77.75 148 ASP A N 1
ATOM 1111 C CA . ASP A 1 148 ? 5.147 18.101 -6.227 1.00 77.75 148 ASP A CA 1
ATOM 1112 C C . ASP A 1 148 ? 5.529 17.072 -7.310 1.00 77.75 148 ASP A C 1
ATOM 1114 O O . ASP A 1 148 ? 5.445 17.359 -8.508 1.00 77.75 148 ASP A O 1
ATOM 1118 N N . PHE A 1 149 ? 5.920 15.853 -6.922 1.00 74.94 149 PHE A N 1
ATOM 1119 C CA . PHE A 1 149 ? 6.313 14.801 -7.856 1.00 74.94 149 PHE A CA 1
ATOM 1120 C C . PHE A 1 149 ? 5.228 14.444 -8.881 1.00 74.94 149 PHE A C 1
ATOM 1122 O O . PHE A 1 149 ? 5.580 14.315 -10.052 1.00 74.94 149 PHE A O 1
ATOM 1129 N N . PRO A 1 150 ? 3.925 14.341 -8.537 1.00 74.25 150 PRO A N 1
ATOM 1130 C CA . PRO A 1 150 ? 2.885 14.094 -9.538 1.00 74.25 150 PRO A CA 1
ATOM 1131 C C . PRO A 1 150 ? 2.853 15.191 -10.614 1.00 74.25 150 PRO A C 1
ATOM 1133 O O . PRO A 1 150 ? 2.744 14.908 -11.806 1.00 74.25 150 PRO A O 1
ATOM 1136 N N . GLN A 1 151 ? 3.033 16.455 -10.213 1.00 72.50 151 GLN A N 1
ATOM 1137 C CA . GLN A 1 151 ? 3.094 17.583 -11.140 1.00 72.50 151 GLN A CA 1
ATOM 1138 C C . GLN A 1 151 ? 4.348 17.510 -12.019 1.00 72.50 151 GLN A C 1
ATOM 1140 O O . GLN A 1 151 ? 4.251 17.653 -13.238 1.00 72.50 151 GLN A O 1
ATOM 1145 N N . LYS A 1 152 ? 5.513 17.213 -11.434 1.00 74.00 152 LYS A N 1
ATOM 1146 C CA . LYS A 1 152 ? 6.764 17.015 -12.182 1.00 74.00 152 LYS A CA 1
ATOM 1147 C C . LYS A 1 152 ? 6.663 15.860 -13.170 1.00 74.00 152 LYS A C 1
ATOM 1149 O O . LYS A 1 152 ? 7.077 16.012 -14.311 1.00 74.00 152 LYS A O 1
ATOM 1154 N N . LEU A 1 153 ? 6.072 14.737 -12.770 1.00 70.94 153 LEU A N 1
ATOM 1155 C CA . LEU A 1 153 ? 5.911 13.558 -13.617 1.00 70.94 153 LEU A CA 1
ATOM 1156 C C . LEU A 1 153 ? 4.987 13.838 -14.811 1.00 70.94 153 LEU A C 1
ATOM 1158 O O . LEU A 1 153 ? 5.252 13.351 -15.909 1.00 70.94 153 LEU A O 1
ATOM 1162 N N . SER A 1 154 ? 3.960 14.679 -14.627 1.00 67.25 154 SER A N 1
ATOM 1163 C CA . SER A 1 154 ? 3.090 15.137 -15.723 1.00 67.25 154 SER A CA 1
ATOM 1164 C C . SER A 1 154 ? 3.839 15.944 -16.792 1.00 67.25 154 SER A C 1
ATOM 1166 O O . SER A 1 154 ? 3.489 15.891 -17.969 1.00 67.25 154 SER A O 1
ATOM 1168 N N . GLN A 1 155 ? 4.896 16.658 -16.395 1.00 69.19 155 GLN A N 1
ATOM 1169 C CA . GLN A 1 155 ? 5.739 17.467 -17.281 1.00 69.19 155 GLN A CA 1
ATOM 1170 C C . GLN A 1 155 ? 6.939 16.666 -17.817 1.00 69.19 155 GLN A C 1
ATOM 1172 O O . GLN A 1 155 ? 7.407 16.895 -18.933 1.00 69.19 155 GLN A O 1
ATOM 1177 N N . HIS A 1 156 ? 7.420 15.700 -17.032 1.00 70.69 156 HIS A N 1
ATOM 1178 C CA . HIS A 1 156 ? 8.619 14.908 -17.272 1.00 70.69 156 HIS A CA 1
ATOM 1179 C C . HIS A 1 156 ? 8.391 13.446 -16.857 1.00 70.69 156 HIS A C 1
ATOM 1181 O O . HIS A 1 156 ? 8.753 13.014 -15.765 1.00 70.69 156 HIS A O 1
ATOM 1187 N N . CYS A 1 157 ? 7.842 12.639 -17.766 1.00 57.41 157 CYS A N 1
ATOM 1188 C CA . CYS A 1 157 ? 7.473 11.240 -17.501 1.00 57.41 157 CYS A CA 1
ATOM 1189 C C . CYS A 1 157 ? 8.644 10.295 -17.135 1.00 57.41 157 CYS A C 1
ATOM 1191 O O . CYS A 1 157 ? 8.407 9.157 -16.732 1.00 57.41 157 CYS A O 1
ATOM 1193 N N . HIS A 1 158 ? 9.896 10.753 -17.250 1.00 61.56 158 HIS A N 1
ATOM 1194 C CA . HIS A 1 158 ? 11.107 10.013 -16.871 1.00 61.56 158 HIS A CA 1
ATOM 1195 C C . HIS A 1 158 ? 11.697 10.426 -15.514 1.00 61.56 158 HIS A C 1
ATOM 1197 O O . HIS A 1 158 ? 12.753 9.915 -15.137 1.00 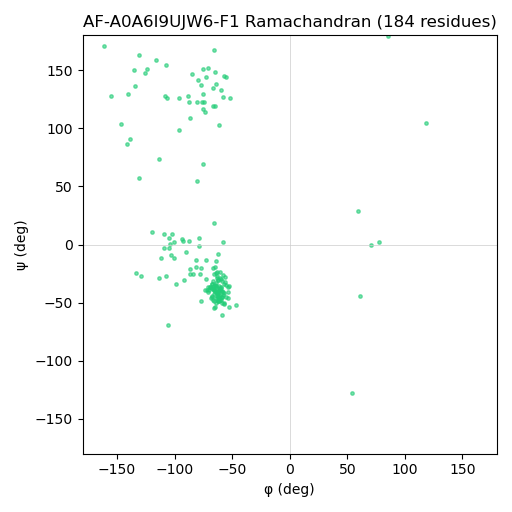61.56 158 HIS A O 1
ATOM 1203 N N . SER A 1 159 ? 11.070 11.360 -14.791 1.00 62.19 159 SER A N 1
ATOM 1204 C CA . SER A 1 159 ? 11.542 11.772 -13.469 1.00 62.19 159 SER A CA 1
ATOM 1205 C C . SER A 1 159 ? 11.607 10.574 -12.521 1.00 62.19 159 SER A C 1
ATOM 1207 O O . SER A 1 159 ? 10.636 9.836 -12.357 1.00 62.19 159 SER A O 1
ATOM 1209 N N . LEU A 1 160 ? 12.773 10.372 -11.904 1.00 61.75 160 LEU A N 1
ATOM 1210 C CA . LEU A 1 160 ? 12.970 9.323 -10.908 1.00 61.75 160 LEU A CA 1
ATOM 1211 C C . LEU A 1 160 ? 12.349 9.755 -9.580 1.00 61.75 160 LEU A C 1
ATOM 1213 O O . LEU A 1 160 ? 12.502 10.905 -9.171 1.00 61.75 160 LEU A O 1
ATOM 1217 N N . TYR A 1 161 ? 11.656 8.826 -8.924 1.00 62.78 161 TYR A N 1
ATOM 1218 C CA . TYR A 1 161 ? 11.121 9.045 -7.589 1.00 62.78 161 TYR A CA 1
ATOM 1219 C C . TYR A 1 161 ? 12.234 8.848 -6.561 1.00 62.78 161 TYR A C 1
ATOM 1221 O O . TYR A 1 161 ? 12.836 7.772 -6.513 1.00 62.78 161 TYR A O 1
ATOM 1229 N N . ASP A 1 162 ? 12.501 9.872 -5.752 1.00 61.22 162 ASP A N 1
ATOM 1230 C CA . ASP A 1 162 ? 13.435 9.759 -4.635 1.00 61.22 162 ASP A CA 1
ATOM 1231 C C . ASP A 1 162 ? 12.679 9.232 -3.409 1.00 61.22 162 ASP A C 1
ATOM 1233 O O . ASP A 1 162 ? 11.800 9.900 -2.862 1.00 61.22 162 ASP A O 1
ATOM 1237 N N . TYR A 1 163 ? 12.947 7.982 -3.034 1.00 57.44 163 TYR A N 1
ATOM 1238 C CA . TYR A 1 163 ? 12.273 7.334 -1.911 1.00 57.44 163 TYR A CA 1
ATOM 1239 C C . TYR A 1 163 ? 12.816 7.880 -0.586 1.00 57.44 163 TYR A C 1
ATOM 1241 O O . TYR A 1 163 ? 14.021 7.823 -0.344 1.00 57.44 163 TYR A O 1
ATOM 1249 N N . ALA A 1 164 ? 11.922 8.304 0.312 1.00 57.84 164 ALA A N 1
ATOM 1250 C CA . ALA A 1 164 ? 12.262 8.631 1.694 1.00 57.84 164 ALA A CA 1
ATOM 1251 C C . ALA A 1 164 ? 11.394 7.814 2.670 1.00 57.84 164 ALA A C 1
ATOM 1253 O O . ALA A 1 164 ? 10.269 7.447 2.325 1.00 57.84 164 ALA A O 1
ATOM 1254 N N . PRO A 1 165 ? 11.885 7.507 3.884 1.00 56.81 165 PRO A N 1
ATOM 1255 C CA . PRO A 1 165 ? 11.085 6.824 4.897 1.00 56.81 165 PRO A CA 1
ATOM 1256 C C . PRO A 1 165 ? 9.841 7.645 5.266 1.00 56.81 165 PRO A C 1
ATOM 1258 O O . PRO A 1 165 ? 9.951 8.842 5.534 1.00 56.81 165 PRO A O 1
ATOM 1261 N N . MET A 1 166 ? 8.670 7.003 5.309 1.00 60.62 166 MET A N 1
ATOM 1262 C CA . MET A 1 166 ? 7.443 7.637 5.797 1.00 60.62 166 MET A CA 1
ATOM 1263 C C . MET A 1 166 ? 7.441 7.757 7.331 1.00 60.62 166 MET A C 1
ATOM 1265 O O . MET A 1 166 ? 8.048 6.925 8.013 1.00 60.62 166 MET A O 1
ATOM 1269 N N . PRO A 1 167 ? 6.755 8.770 7.892 1.00 60.16 167 PRO A N 1
ATOM 1270 C CA . PRO A 1 167 ? 6.539 8.851 9.328 1.00 60.16 167 PRO A CA 1
ATOM 1271 C C . PRO A 1 167 ? 5.666 7.690 9.832 1.00 60.16 167 PRO A C 1
ATOM 1273 O O . PRO A 1 167 ? 4.805 7.171 9.126 1.00 60.16 167 PRO A O 1
ATOM 1276 N N . THR A 1 168 ? 5.910 7.261 11.068 1.00 69.06 168 THR A N 1
ATOM 1277 C CA . THR A 1 168 ? 5.220 6.122 11.689 1.00 69.06 168 THR A CA 1
ATOM 1278 C C . THR A 1 168 ? 3.761 6.451 12.030 1.00 69.06 168 THR A C 1
ATOM 1280 O O . THR A 1 168 ? 3.430 7.597 12.336 1.00 69.06 168 THR A O 1
ATOM 1283 N N . TYR A 1 169 ? 2.893 5.435 12.043 1.00 72.19 169 TYR A N 1
ATOM 1284 C CA . TYR A 1 169 ? 1.483 5.557 12.431 1.00 72.19 169 TYR A CA 1
ATOM 1285 C C . TYR A 1 169 ? 1.325 5.946 13.915 1.00 72.19 169 TYR A C 1
ATOM 1287 O O . TYR A 1 169 ? 1.742 5.169 14.779 1.00 72.19 169 TYR A O 1
ATOM 1295 N N . PRO A 1 170 ? 0.710 7.102 14.241 1.00 75.75 170 PRO A N 1
ATOM 1296 C CA . PRO A 1 170 ? 0.542 7.548 15.626 1.00 75.75 170 PRO A CA 1
ATOM 1297 C C . PRO A 1 170 ? -0.267 6.578 16.495 1.00 75.75 170 PRO A C 1
ATOM 1299 O O . PRO A 1 170 ? 0.056 6.396 17.665 1.00 75.75 170 PRO A O 1
ATOM 1302 N N . GLU A 1 171 ? -1.288 5.933 15.928 1.00 79.31 171 GLU A N 1
ATOM 1303 C CA . GLU A 1 171 ? -2.168 4.982 16.623 1.00 79.31 171 GLU A CA 1
ATOM 1304 C C . GLU A 1 171 ? -1.444 3.703 17.044 1.00 79.31 171 GLU A C 1
ATOM 1306 O O . GLU A 1 171 ? -1.902 3.007 17.943 1.00 79.31 171 GLU A O 1
ATOM 1311 N N . LEU A 1 172 ? -0.309 3.400 16.410 1.00 75.75 172 LEU A N 1
ATOM 1312 C CA . LEU A 1 172 ? 0.497 2.213 16.687 1.00 75.75 172 LEU A CA 1
ATOM 1313 C C . LEU A 1 172 ? 1.736 2.536 17.531 1.00 75.75 172 LEU A C 1
ATOM 1315 O O . LEU A 1 172 ? 2.599 1.683 17.702 1.00 75.75 172 LEU A O 1
ATOM 1319 N N . LYS A 1 173 ? 1.857 3.762 18.057 1.00 76.00 173 LYS A N 1
ATOM 1320 C CA . LYS A 1 173 ? 3.059 4.211 18.773 1.00 76.00 173 LYS A CA 1
ATOM 1321 C C . LYS A 1 173 ? 3.363 3.381 20.028 1.00 76.00 173 LYS A C 1
ATOM 1323 O O . LYS A 1 173 ? 4.535 3.150 20.318 1.00 76.00 173 LYS A O 1
ATOM 1328 N N . ASP A 1 174 ? 2.324 2.932 20.729 1.00 77.00 174 ASP A N 1
ATOM 1329 C CA . ASP A 1 174 ? 2.432 2.161 21.978 1.00 77.00 174 ASP A CA 1
ATOM 1330 C C . ASP A 1 174 ? 2.119 0.660 21.779 1.00 77.00 174 ASP A C 1
ATOM 1332 O O . ASP A 1 174 ? 2.073 -0.113 22.740 1.00 77.00 174 ASP A O 1
ATOM 1336 N N . GLU A 1 175 ? 1.913 0.234 20.527 1.00 75.19 175 GLU A N 1
ATOM 1337 C CA . GLU A 1 175 ? 1.562 -1.137 20.152 1.00 75.19 175 GLU A CA 1
ATOM 1338 C C . GLU A 1 175 ? 2.767 -1.838 19.500 1.00 75.19 175 GLU A C 1
ATOM 1340 O O . GLU A 1 175 ? 3.333 -1.368 18.514 1.00 75.19 175 GLU A O 1
ATOM 1345 N N . MET A 1 176 ? 3.159 -3.004 20.020 1.00 76.75 176 MET A N 1
ATOM 1346 C CA . MET A 1 176 ? 4.199 -3.845 19.419 1.00 76.75 176 MET A CA 1
ATOM 1347 C C . MET A 1 176 ? 3.563 -4.936 18.554 1.00 76.75 176 MET A C 1
ATOM 1349 O O . MET A 1 176 ? 2.757 -5.730 19.040 1.00 76.75 176 MET A O 1
ATOM 1353 N N . TRP A 1 177 ? 3.972 -5.030 17.285 1.00 72.06 177 TRP A N 1
ATOM 1354 C CA . TRP A 1 177 ? 3.596 -6.157 16.430 1.00 72.06 177 TRP A CA 1
ATOM 1355 C C . TRP A 1 177 ? 4.380 -7.427 16.793 1.00 72.06 177 TRP A C 1
ATOM 1357 O O . TRP A 1 177 ? 5.592 -7.511 16.589 1.00 72.06 177 TRP A O 1
ATOM 1367 N N . CYS A 1 178 ? 3.668 -8.460 17.245 1.00 74.31 178 CYS A N 1
ATOM 1368 C CA . CYS A 1 178 ? 4.214 -9.766 17.618 1.00 74.31 178 CYS A CA 1
ATOM 1369 C C . CYS A 1 178 ? 3.726 -10.855 16.656 1.00 74.31 178 CYS A C 1
ATOM 1371 O O . CYS A 1 178 ? 2.886 -11.685 17.007 1.00 74.31 178 CYS A O 1
ATOM 1373 N N . HIS A 1 179 ? 4.260 -10.861 15.431 1.00 68.19 179 HIS A N 1
ATOM 1374 C CA . HIS A 1 179 ? 3.987 -11.809 14.333 1.00 68.19 179 HIS A CA 1
ATOM 1375 C C . HIS A 1 179 ? 2.546 -11.889 13.804 1.00 68.19 179 HIS A C 1
ATOM 1377 O O . HIS A 1 179 ? 2.372 -11.998 12.591 1.00 68.19 179 HIS A O 1
ATOM 1383 N N . ARG A 1 180 ? 1.539 -11.916 14.677 1.00 71.38 180 ARG A N 1
ATOM 1384 C CA . ARG A 1 180 ? 0.118 -12.083 14.353 1.00 71.38 180 ARG A CA 1
ATOM 1385 C C . ARG A 1 180 ? -0.780 -11.084 15.085 1.00 71.38 180 ARG A C 1
ATOM 1387 O O . ARG A 1 180 ? -1.875 -10.831 14.596 1.00 71.38 180 ARG A O 1
ATOM 1394 N N . TYR A 1 181 ? -0.341 -10.557 16.227 1.00 76.94 181 TYR A N 1
ATOM 1395 C CA . TYR A 1 181 ? -1.160 -9.682 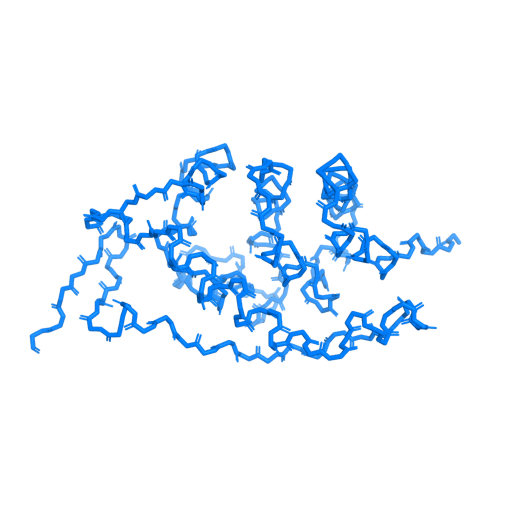17.061 1.00 76.94 181 TYR A CA 1
ATOM 1396 C C . TYR A 1 181 ? -0.363 -8.469 17.535 1.00 76.94 181 TYR A C 1
ATOM 1398 O O . TYR A 1 181 ? 0.849 -8.575 17.744 1.00 76.94 181 TYR A O 1
ATOM 1406 N N . TYR A 1 182 ? -1.055 -7.352 17.748 1.00 74.50 182 TYR A N 1
ATOM 1407 C CA . TYR A 1 182 ? -0.536 -6.214 18.500 1.00 74.50 182 TYR A CA 1
ATOM 1408 C C . TYR A 1 182 ? -0.642 -6.464 20.011 1.00 74.50 182 TYR A C 1
ATOM 1410 O O . TYR A 1 182 ? -1.579 -7.105 20.494 1.00 74.50 182 TYR A O 1
ATOM 1418 N N . SER A 1 183 ? 0.370 -6.029 20.757 1.00 73.62 183 SER A N 1
ATOM 1419 C CA . SER A 1 183 ? 0.421 -6.081 22.221 1.00 73.62 183 SER A CA 1
ATOM 1420 C C . SER A 1 183 ? 0.907 -4.741 22.763 1.00 73.62 183 SER A C 1
ATOM 1422 O O . SER A 1 183 ? 1.898 -4.206 22.267 1.00 73.62 183 SER A O 1
ATOM 1424 N N . LYS A 1 184 ? 0.263 -4.237 23.819 1.00 73.88 184 LYS A N 1
ATOM 1425 C CA . LYS A 1 184 ? 0.655 -2.976 24.457 1.00 73.88 184 LYS A CA 1
ATOM 1426 C C . LYS A 1 184 ? 2.014 -3.079 25.135 1.00 73.88 184 LYS A C 1
ATOM 1428 O O . LYS A 1 184 ? 2.273 -4.029 25.876 1.00 73.88 184 LYS A O 1
ATOM 1433 N N . LEU A 1 185 ? 2.846 -2.066 24.923 1.00 63.66 185 LEU A N 1
ATOM 1434 C CA . LEU A 1 185 ? 4.057 -1.852 25.706 1.00 63.66 185 LEU A CA 1
ATOM 1435 C C . LEU A 1 185 ? 3.652 -1.305 27.090 1.00 63.66 185 LEU A C 1
ATOM 1437 O O . LEU A 1 185 ? 2.925 -0.315 27.166 1.00 63.66 185 LEU A O 1
ATOM 1441 N N . MET A 1 186 ? 4.052 -1.995 28.167 1.00 50.31 186 MET A N 1
ATOM 1442 C CA . MET A 1 186 ? 3.900 -1.515 29.555 1.00 50.31 186 MET A CA 1
ATOM 1443 C C . MET A 1 186 ? 4.971 -0.492 29.914 1.00 50.31 186 MET A C 1
ATOM 1445 O O . MET A 1 186 ? 6.122 -0.671 29.453 1.00 50.31 186 MET A O 1
#